Protein AF-A0A2N2HH38-F1 (afdb_monomer)

Structure (mmCIF, N/CA/C/O backbone):
data_AF-A0A2N2HH38-F1
#
_entry.id   AF-A0A2N2HH38-F1
#
loop_
_atom_site.group_PDB
_atom_site.id
_atom_site.type_symbol
_atom_site.label_atom_id
_atom_site.label_alt_id
_atom_site.label_comp_id
_atom_site.label_asym_id
_atom_site.label_entity_id
_atom_site.label_seq_id
_atom_site.pdbx_PDB_ins_code
_atom_site.Cartn_x
_atom_site.Cartn_y
_atom_site.Cartn_z
_atom_site.occupancy
_atom_site.B_iso_or_equiv
_atom_site.auth_seq_id
_atom_site.auth_comp_id
_atom_site.auth_asym_id
_atom_site.auth_atom_id
_atom_site.pdbx_PDB_model_num
ATOM 1 N N . PRO A 1 1 ? 0.436 -16.338 -15.114 1.00 76.88 1 PRO A N 1
ATOM 2 C CA . PRO A 1 1 ? 1.246 -15.130 -14.823 1.00 76.88 1 PRO A CA 1
ATOM 3 C C . PRO A 1 1 ? 2.734 -15.232 -15.210 1.00 76.88 1 PRO A C 1
ATOM 5 O O . PRO A 1 1 ? 3.308 -14.209 -15.533 1.00 76.88 1 PRO A O 1
ATOM 8 N N . THR A 1 2 ? 3.368 -16.409 -15.209 1.00 87.75 2 THR A N 1
ATOM 9 C CA . THR A 1 2 ? 4.815 -16.574 -15.497 1.00 87.75 2 THR A CA 1
ATOM 10 C C . THR A 1 2 ? 5.116 -17.074 -16.914 1.00 87.75 2 THR A C 1
ATOM 12 O O . THR A 1 2 ? 6.213 -17.539 -17.191 1.00 87.75 2 THR A O 1
ATOM 15 N N . ARG A 1 3 ? 4.132 -17.029 -17.818 1.00 93.75 3 ARG A N 1
ATOM 16 C CA . ARG A 1 3 ? 4.271 -17.538 -19.185 1.00 93.75 3 ARG A CA 1
ATOM 17 C C . ARG A 1 3 ? 5.070 -16.547 -20.036 1.00 93.75 3 ARG A C 1
ATOM 19 O O . ARG A 1 3 ? 4.488 -15.594 -20.558 1.00 93.75 3 ARG A O 1
ATOM 26 N N . VAL A 1 4 ? 6.373 -16.777 -20.161 1.00 96.06 4 VAL A N 1
ATOM 27 C CA . VAL A 1 4 ? 7.337 -15.894 -20.842 1.00 96.06 4 VAL A CA 1
ATOM 28 C C . VAL A 1 4 ? 6.932 -15.544 -22.275 1.00 96.06 4 VAL A C 1
ATOM 30 O O . VAL A 1 4 ? 6.992 -14.376 -22.660 1.00 96.06 4 VAL A O 1
ATOM 33 N N . GLU A 1 5 ? 6.348 -16.485 -23.032 1.00 97.06 5 GLU A N 1
ATOM 34 C CA . GLU A 1 5 ? 5.950 -16.229 -24.426 1.00 97.06 5 GLU A CA 1
ATOM 35 C C . GLU A 1 5 ? 4.878 -15.139 -24.536 1.00 97.06 5 GLU A C 1
ATOM 37 O O . GLU A 1 5 ? 4.783 -14.456 -25.557 1.00 97.06 5 GLU A O 1
ATOM 42 N N . THR A 1 6 ? 4.078 -14.955 -23.478 1.00 96.75 6 THR A N 1
ATOM 43 C CA . THR A 1 6 ? 3.071 -13.889 -23.422 1.00 96.75 6 THR A CA 1
ATOM 44 C C . THR A 1 6 ? 3.739 -12.522 -23.364 1.00 96.75 6 THR A C 1
ATOM 46 O O . THR A 1 6 ? 3.330 -11.618 -24.088 1.00 96.75 6 THR A O 1
ATOM 49 N N . TYR A 1 7 ? 4.792 -12.369 -22.561 1.00 97.88 7 TYR A N 1
ATOM 50 C CA . TYR A 1 7 ? 5.493 -11.095 -22.417 1.00 97.88 7 TYR A CA 1
ATOM 51 C C . TYR A 1 7 ? 6.321 -10.758 -23.657 1.00 97.88 7 TYR A C 1
ATOM 53 O O . TYR A 1 7 ? 6.234 -9.629 -24.131 1.00 97.88 7 TYR A O 1
ATOM 61 N N . HIS A 1 8 ? 6.987 -11.739 -24.274 1.00 98.25 8 HIS A N 1
ATOM 62 C CA . HIS A 1 8 ? 7.633 -11.533 -25.576 1.00 98.25 8 HIS A CA 1
ATOM 63 C C . HIS A 1 8 ? 6.626 -11.132 -26.667 1.00 98.25 8 HIS A C 1
ATOM 65 O O . HIS A 1 8 ? 6.893 -10.263 -27.498 1.00 98.25 8 HIS A O 1
ATOM 71 N N . ALA A 1 9 ? 5.439 -11.752 -26.691 1.00 97.88 9 ALA A N 1
ATOM 72 C CA . ALA A 1 9 ? 4.387 -11.380 -27.636 1.00 97.88 9 ALA A CA 1
ATOM 73 C C . ALA A 1 9 ? 3.867 -9.955 -27.388 1.00 97.88 9 ALA A C 1
ATOM 75 O O . ALA A 1 9 ? 3.686 -9.205 -28.350 1.00 97.88 9 ALA A O 1
ATOM 76 N N . LEU A 1 10 ? 3.674 -9.569 -26.121 1.00 97.56 10 LEU A N 1
ATOM 77 C CA . LEU A 1 10 ? 3.293 -8.210 -25.735 1.00 97.56 10 LEU A CA 1
ATOM 78 C C . LEU A 1 10 ? 4.364 -7.193 -26.132 1.00 97.56 10 LEU A C 1
ATOM 80 O O . LEU A 1 10 ? 4.019 -6.186 -26.745 1.00 97.56 10 LEU A O 1
ATOM 84 N N . PHE A 1 11 ? 5.643 -7.472 -25.866 1.00 97.81 11 PHE A N 1
ATOM 85 C CA . PHE A 1 11 ? 6.758 -6.626 -26.288 1.00 97.81 11 PHE A CA 1
ATOM 86 C C . PHE A 1 11 ? 6.735 -6.397 -27.804 1.00 97.81 11 PHE A C 1
ATOM 88 O O . PHE A 1 11 ? 6.612 -5.258 -28.256 1.00 97.81 11 PHE A O 1
ATOM 95 N N . ARG A 1 12 ? 6.722 -7.472 -28.608 1.00 97.88 12 ARG A N 1
ATOM 96 C CA . ARG A 1 12 ? 6.658 -7.372 -30.079 1.00 97.88 12 ARG A CA 1
ATOM 97 C C . ARG A 1 12 ? 5.441 -6.587 -30.564 1.00 97.88 12 ARG A C 1
ATOM 99 O O . ARG A 1 12 ? 5.551 -5.792 -31.499 1.00 97.88 12 ARG A O 1
ATOM 106 N N . MET A 1 13 ? 4.279 -6.818 -29.954 1.00 98.06 13 MET A N 1
ATOM 107 C CA . MET A 1 13 ? 3.050 -6.103 -30.290 1.00 98.06 13 MET A CA 1
ATOM 108 C C . MET A 1 13 ? 3.191 -4.607 -29.990 1.00 98.06 13 MET A C 1
ATOM 110 O O . MET A 1 13 ? 2.952 -3.794 -30.882 1.00 98.06 13 MET A O 1
ATOM 114 N N . TYR A 1 14 ? 3.599 -4.242 -28.772 1.00 97.31 14 TYR A N 1
ATOM 115 C CA . TYR A 1 14 ? 3.721 -2.850 -28.340 1.00 97.31 14 TYR A CA 1
ATOM 116 C C . TYR A 1 14 ? 4.796 -2.086 -29.109 1.00 97.31 14 TYR A C 1
ATOM 118 O O . TYR A 1 14 ? 4.550 -0.943 -29.494 1.00 97.31 14 TYR A O 1
ATOM 126 N N . THR A 1 15 ? 5.919 -2.723 -29.440 1.00 96.12 15 THR A N 1
ATOM 127 C CA . THR A 1 15 ? 6.946 -2.150 -30.320 1.00 96.12 15 THR A CA 1
ATOM 128 C C . THR A 1 15 ? 6.384 -1.868 -31.714 1.00 96.12 15 THR A C 1
ATOM 130 O O . THR A 1 15 ? 6.541 -0.762 -32.232 1.00 96.12 15 THR A O 1
ATOM 133 N N . ARG A 1 16 ? 5.631 -2.812 -32.305 1.00 97.31 16 ARG A N 1
ATOM 134 C CA . ARG A 1 16 ? 5.001 -2.628 -33.627 1.00 97.31 16 ARG A CA 1
ATOM 135 C C . ARG A 1 16 ? 4.005 -1.467 -33.648 1.00 97.31 16 ARG A C 1
ATOM 137 O O . ARG A 1 16 ? 3.959 -0.731 -34.630 1.00 97.31 16 ARG A O 1
ATOM 144 N N . VAL A 1 17 ? 3.219 -1.295 -32.583 1.00 97.00 17 VAL A N 1
ATOM 145 C CA . VAL A 1 17 ? 2.241 -0.197 -32.468 1.00 97.00 17 VAL A CA 1
ATOM 146 C C . VAL A 1 17 ? 2.810 1.070 -31.815 1.00 97.00 17 VAL A C 1
ATOM 148 O O . VAL A 1 17 ? 2.043 1.971 -31.477 1.00 97.00 17 VAL A O 1
ATOM 151 N N . LYS A 1 18 ? 4.139 1.156 -31.640 1.00 95.75 18 LYS A N 1
ATOM 152 C CA . LYS A 1 18 ? 4.854 2.312 -31.066 1.00 95.75 18 LYS A CA 1
ATOM 153 C C . LYS A 1 18 ? 4.341 2.737 -29.682 1.00 95.75 18 LYS A C 1
ATOM 155 O O . LYS A 1 18 ? 4.224 3.919 -29.370 1.00 95.75 18 LYS A O 1
ATOM 160 N N . LYS A 1 19 ? 4.000 1.763 -28.837 1.00 96.56 19 LYS A N 1
ATOM 161 C CA . LYS A 1 19 ? 3.644 1.969 -27.426 1.00 96.56 19 LYS A CA 1
ATOM 162 C C . LYS A 1 19 ? 4.879 1.729 -26.553 1.00 96.56 19 LYS A C 1
ATOM 164 O O . LYS A 1 19 ? 4.976 0.690 -25.906 1.00 96.56 19 LYS A O 1
ATOM 169 N N . HIS A 1 20 ? 5.811 2.685 -26.564 1.00 95.88 20 HIS A N 1
ATOM 170 C CA . HIS A 1 20 ? 7.139 2.576 -25.942 1.00 95.88 20 HIS A CA 1
ATOM 171 C C . HIS A 1 20 ? 7.089 2.226 -24.446 1.00 95.88 20 HIS A C 1
ATOM 173 O O . HIS A 1 20 ? 7.695 1.233 -24.049 1.00 95.88 20 HIS A O 1
ATOM 179 N N . ASP A 1 21 ? 6.280 2.927 -23.640 1.00 97.25 21 ASP A N 1
ATOM 180 C CA . ASP A 1 21 ? 6.145 2.618 -22.205 1.00 97.25 21 ASP A CA 1
ATOM 181 C C . ASP A 1 21 ? 5.661 1.188 -21.943 1.00 97.25 21 ASP A C 1
ATOM 183 O O . ASP A 1 21 ? 6.191 0.486 -21.086 1.00 97.25 21 ASP A O 1
ATOM 187 N N . ARG A 1 22 ? 4.694 0.703 -22.727 1.00 97.81 22 ARG A N 1
ATOM 188 C CA . ARG A 1 22 ? 4.180 -0.665 -22.573 1.00 97.81 22 ARG A CA 1
ATOM 189 C C . ARG A 1 22 ? 5.165 -1.726 -23.064 1.00 97.81 22 ARG A C 1
ATOM 191 O O . ARG A 1 22 ? 5.200 -2.824 -22.514 1.00 97.81 22 ARG A O 1
ATOM 198 N N . ALA A 1 23 ? 5.967 -1.411 -24.081 1.00 97.56 23 ALA A N 1
ATOM 199 C CA . ALA A 1 23 ? 7.071 -2.268 -24.502 1.00 97.56 23 ALA A CA 1
ATOM 200 C C . ALA A 1 23 ? 8.121 -2.377 -23.382 1.00 97.56 23 ALA A C 1
ATOM 202 O O . ALA A 1 23 ? 8.497 -3.487 -23.016 1.00 97.56 23 ALA A O 1
ATOM 203 N N . PHE A 1 24 ? 8.493 -1.251 -22.761 1.00 97.75 24 PHE A N 1
ATOM 204 C CA . PHE A 1 24 ? 9.368 -1.221 -21.587 1.00 97.75 24 PHE A CA 1
ATOM 205 C C . PHE A 1 24 ? 8.816 -2.060 -20.424 1.00 97.75 24 PHE A C 1
ATOM 207 O O . PHE A 1 24 ? 9.545 -2.872 -19.857 1.00 97.75 24 PHE A O 1
ATOM 214 N N . GLN A 1 25 ? 7.526 -1.931 -20.103 1.00 97.94 25 GLN A N 1
ATOM 215 C CA . GLN A 1 25 ? 6.872 -2.738 -19.065 1.00 97.94 25 GLN A CA 1
ATOM 216 C C . GLN A 1 25 ? 6.965 -4.247 -19.342 1.00 97.94 25 GLN A C 1
ATOM 218 O O . GLN A 1 25 ? 7.234 -5.031 -18.430 1.00 97.94 25 GLN A O 1
ATOM 223 N N . ALA A 1 26 ? 6.768 -4.663 -20.598 1.00 98.00 26 ALA A N 1
ATOM 224 C CA . ALA A 1 26 ? 6.916 -6.060 -20.998 1.00 98.00 26 ALA A CA 1
ATOM 225 C C . ALA A 1 26 ? 8.371 -6.544 -20.849 1.00 98.00 26 ALA A C 1
ATOM 227 O O . ALA A 1 26 ? 8.590 -7.625 -20.302 1.00 98.00 26 ALA A O 1
ATOM 228 N N . CYS A 1 27 ? 9.358 -5.727 -21.235 1.00 98.06 27 CYS A N 1
ATOM 229 C CA . CYS A 1 27 ? 10.774 -6.031 -21.005 1.00 98.06 27 CYS A CA 1
ATOM 230 C C . CYS A 1 27 ? 11.106 -6.139 -19.515 1.00 98.06 27 CYS A C 1
ATOM 232 O O . CYS A 1 27 ? 11.791 -7.072 -19.110 1.00 98.06 27 CYS A O 1
ATOM 234 N N . ALA A 1 28 ? 10.583 -5.244 -18.672 1.00 98.06 28 ALA A N 1
ATOM 235 C CA . ALA A 1 28 ? 10.790 -5.308 -17.226 1.00 98.06 28 ALA A CA 1
ATOM 236 C C . ALA A 1 28 ? 10.266 -6.632 -16.633 1.00 98.06 28 ALA A C 1
ATOM 238 O O . ALA A 1 28 ? 10.900 -7.212 -15.749 1.00 98.06 28 ALA A O 1
ATOM 239 N N . ALA A 1 29 ? 9.142 -7.147 -17.147 1.00 98.12 29 ALA A N 1
ATOM 240 C CA . ALA A 1 29 ? 8.618 -8.460 -16.771 1.00 98.12 29 ALA A CA 1
ATOM 241 C C . ALA A 1 29 ? 9.533 -9.610 -17.219 1.00 98.12 29 ALA A C 1
ATOM 243 O O . ALA A 1 29 ? 9.800 -10.510 -16.425 1.00 98.12 29 ALA A O 1
ATOM 244 N N . LEU A 1 30 ? 10.056 -9.567 -18.447 1.00 98.44 30 LEU A N 1
ATOM 245 C CA . LEU A 1 30 ? 10.994 -10.571 -18.967 1.00 98.44 30 LEU A CA 1
ATOM 246 C C . LEU A 1 30 ? 12.329 -10.566 -18.212 1.00 98.44 30 LEU A C 1
ATOM 248 O O . LEU A 1 30 ? 12.836 -11.626 -17.853 1.00 98.44 30 LEU A O 1
ATOM 252 N N . VAL A 1 31 ? 12.854 -9.383 -17.880 1.00 98.31 31 VAL A N 1
ATOM 253 C CA . VAL A 1 31 ? 14.060 -9.225 -17.053 1.00 98.31 31 VAL A CA 1
ATOM 254 C C . VAL A 1 31 ? 13.831 -9.794 -15.658 1.00 98.31 31 VAL A C 1
ATOM 256 O O . VAL A 1 31 ? 14.682 -10.518 -15.147 1.00 98.31 31 VAL A O 1
ATOM 259 N N . HIS A 1 32 ? 12.676 -9.519 -15.045 1.00 97.62 32 HIS A N 1
ATOM 260 C CA . HIS A 1 32 ? 12.334 -10.097 -13.746 1.00 97.62 32 HIS A CA 1
ATOM 261 C C . HIS A 1 32 ? 12.255 -11.633 -13.792 1.00 97.62 32 HIS A C 1
ATOM 263 O O . HIS A 1 32 ? 12.688 -12.293 -12.850 1.00 97.62 32 HIS A O 1
ATOM 269 N N . LEU A 1 33 ? 11.723 -12.200 -14.880 1.00 97.19 33 LEU A N 1
ATOM 270 C CA . LEU A 1 33 ? 11.640 -13.649 -15.088 1.00 97.19 33 LEU A CA 1
ATOM 271 C C . LEU A 1 33 ? 12.984 -14.290 -15.478 1.00 97.19 33 LEU A C 1
ATOM 273 O O . LEU A 1 33 ? 13.084 -15.513 -15.451 1.00 97.19 33 LEU A O 1
ATOM 277 N N . GLY A 1 34 ? 14.003 -13.488 -15.804 1.00 97.56 34 GLY A N 1
ATOM 278 C CA . GLY A 1 34 ? 15.311 -13.969 -16.251 1.00 97.56 34 GLY A CA 1
ATOM 279 C C . GLY A 1 34 ? 15.333 -14.490 -17.691 1.00 97.56 34 GLY A C 1
ATOM 280 O O . GLY A 1 34 ? 16.242 -15.239 -18.029 1.00 97.56 34 GLY A O 1
ATOM 281 N N . ASP A 1 35 ? 14.354 -14.104 -18.516 1.00 98.19 35 ASP A N 1
ATOM 282 C CA . ASP A 1 35 ? 14.140 -14.642 -19.874 1.00 98.19 35 ASP A CA 1
ATOM 283 C C . ASP A 1 35 ? 14.243 -13.568 -20.976 1.00 98.19 35 ASP A C 1
ATOM 285 O O . ASP A 1 35 ? 13.979 -13.835 -22.141 1.00 98.19 35 ASP A O 1
ATOM 289 N N . ALA A 1 36 ? 14.618 -12.334 -20.621 1.00 97.94 36 ALA A N 1
ATOM 290 C CA . ALA A 1 36 ? 14.802 -11.257 -21.595 1.00 97.94 36 ALA A CA 1
ATOM 291 C C . ALA A 1 36 ? 15.997 -11.526 -22.522 1.00 97.94 36 ALA A C 1
ATOM 293 O O . ALA A 1 36 ? 17.097 -11.828 -22.042 1.00 97.94 36 ALA A O 1
ATOM 294 N N . ASP A 1 37 ? 15.805 -11.335 -23.828 1.00 97.38 37 ASP A N 1
ATOM 295 C CA . ASP A 1 37 ? 16.893 -11.366 -24.810 1.00 97.38 37 ASP A CA 1
ATOM 296 C C . ASP A 1 37 ? 17.771 -10.097 -24.756 1.00 97.38 37 ASP A C 1
ATOM 298 O O . ASP A 1 37 ? 17.581 -9.215 -23.916 1.00 97.38 37 ASP A O 1
ATOM 302 N N . LEU A 1 38 ? 18.781 -10.008 -25.629 1.00 97.44 38 LEU A N 1
ATOM 303 C CA . LEU A 1 38 ? 19.713 -8.878 -25.628 1.00 97.44 38 LEU A CA 1
ATOM 304 C C . LEU A 1 38 ? 19.016 -7.537 -25.916 1.00 97.44 38 LEU A C 1
ATOM 306 O O . LEU A 1 38 ? 19.296 -6.553 -25.230 1.00 97.44 38 LEU A O 1
ATOM 310 N N . ASP A 1 39 ? 18.105 -7.496 -26.889 1.00 95.44 39 ASP A N 1
ATOM 311 C CA . ASP A 1 39 ? 17.412 -6.267 -27.288 1.00 95.44 39 ASP A CA 1
ATOM 312 C C . ASP A 1 39 ? 16.450 -5.813 -26.181 1.00 95.44 39 ASP A C 1
ATOM 314 O O . ASP A 1 39 ? 16.389 -4.632 -25.825 1.00 95.44 39 ASP A O 1
ATOM 318 N N . GLU A 1 40 ? 15.734 -6.761 -25.577 1.00 97.69 40 GLU A N 1
ATOM 319 C CA . GLU A 1 40 ? 14.817 -6.533 -24.463 1.00 97.69 40 GLU A CA 1
ATOM 320 C C . GLU A 1 40 ? 15.557 -6.064 -23.204 1.00 97.69 40 GLU A C 1
ATOM 322 O O . GLU A 1 40 ? 15.107 -5.129 -22.531 1.00 97.69 40 GLU A O 1
ATOM 327 N N . GLN A 1 41 ? 16.720 -6.658 -22.906 1.00 98.00 41 GLN A N 1
ATOM 328 C CA . GLN A 1 41 ? 17.599 -6.210 -21.825 1.00 98.00 41 GLN A CA 1
ATOM 329 C C . GLN A 1 41 ? 18.109 -4.792 -22.075 1.00 98.00 41 GLN A C 1
ATOM 331 O O . GLN A 1 41 ? 18.043 -3.961 -21.170 1.00 98.00 41 GLN A O 1
ATOM 336 N N . MET A 1 42 ? 18.592 -4.489 -23.283 1.00 96.75 42 MET A N 1
ATOM 337 C CA . MET A 1 42 ? 19.084 -3.152 -23.627 1.00 96.75 42 MET A CA 1
ATOM 338 C C . MET A 1 42 ? 17.987 -2.094 -23.491 1.00 96.75 42 MET A C 1
ATOM 340 O O . MET A 1 42 ? 18.216 -1.060 -22.860 1.00 96.75 42 MET A O 1
ATOM 344 N N . LEU A 1 43 ? 16.781 -2.375 -23.996 1.00 96.38 43 LEU A N 1
ATOM 345 C CA . LEU A 1 43 ? 15.631 -1.481 -23.855 1.00 96.38 43 LEU A CA 1
ATOM 346 C C . LEU A 1 43 ? 15.275 -1.251 -22.378 1.00 96.38 43 LEU A C 1
ATOM 348 O O . LEU A 1 43 ? 15.025 -0.120 -21.962 1.00 96.38 43 LEU A O 1
ATOM 352 N N . TYR A 1 44 ? 15.275 -2.308 -21.564 1.00 97.81 44 TYR A N 1
ATOM 353 C CA . TYR A 1 44 ? 15.045 -2.177 -20.128 1.00 97.81 44 TYR A CA 1
ATOM 354 C C . TYR A 1 44 ? 16.107 -1.290 -19.459 1.00 97.81 44 TYR A C 1
ATOM 356 O O . TYR A 1 44 ? 15.754 -0.373 -18.719 1.00 97.81 44 TYR A O 1
ATOM 364 N N . GLN A 1 45 ? 17.395 -1.519 -19.738 1.00 96.38 45 GLN A N 1
ATOM 365 C CA . GLN A 1 45 ? 18.485 -0.723 -19.160 1.00 96.38 45 GLN A CA 1
ATOM 366 C C . GLN A 1 45 ? 18.408 0.751 -19.567 1.00 96.38 45 GLN A C 1
ATOM 368 O O . GLN A 1 45 ? 18.711 1.619 -18.754 1.00 96.38 45 GLN A O 1
ATOM 373 N N . GLN A 1 46 ? 17.968 1.039 -20.793 1.00 95.19 46 GLN A N 1
ATOM 374 C CA . GLN A 1 46 ? 17.810 2.406 -21.286 1.00 95.19 46 GLN A CA 1
ATOM 375 C C . GLN A 1 46 ? 16.747 3.197 -20.508 1.00 95.19 46 GLN A C 1
ATOM 377 O O . GLN A 1 46 ? 16.918 4.396 -20.292 1.00 95.19 46 GLN A O 1
ATOM 382 N N . TYR A 1 47 ? 15.655 2.545 -20.099 1.00 95.19 47 TYR A N 1
ATOM 383 C CA . TYR A 1 47 ? 14.474 3.226 -19.558 1.00 95.19 47 TYR A CA 1
ATOM 384 C C . TYR A 1 47 ? 14.218 3.009 -18.070 1.00 95.19 47 TYR A C 1
ATOM 386 O O . TYR A 1 47 ? 13.352 3.678 -17.498 1.00 95.19 47 TYR A O 1
ATOM 394 N N . ARG A 1 48 ? 14.949 2.099 -17.417 1.00 95.06 48 ARG A N 1
ATOM 395 C CA . ARG A 1 48 ? 14.780 1.862 -15.981 1.00 95.06 48 ARG A CA 1
ATOM 396 C C . ARG A 1 48 ? 15.016 3.161 -15.182 1.00 95.06 48 ARG A C 1
ATOM 398 O O . ARG A 1 48 ? 15.983 3.882 -15.437 1.00 95.06 48 ARG A O 1
ATOM 405 N N . PRO A 1 49 ? 14.178 3.474 -14.179 1.00 92.06 49 PRO A N 1
ATOM 406 C CA . PRO A 1 49 ? 14.240 4.751 -13.471 1.00 92.06 49 PRO A CA 1
ATOM 407 C C . PRO A 1 49 ? 15.326 4.776 -12.379 1.00 92.06 49 PRO A C 1
ATOM 409 O O . PRO A 1 49 ? 15.023 4.816 -11.186 1.00 92.06 49 PRO A O 1
ATOM 412 N N . GLU A 1 50 ? 16.609 4.784 -12.761 1.00 86.62 50 GLU A N 1
ATOM 413 C CA . GLU A 1 50 ? 17.736 4.757 -11.806 1.00 86.62 50 GLU A CA 1
ATOM 414 C C . GLU A 1 50 ? 17.719 5.929 -10.814 1.00 86.62 50 GLU A C 1
ATOM 416 O O . GLU A 1 50 ? 17.932 5.748 -9.614 1.00 86.62 50 GLU A O 1
ATOM 421 N N . ALA A 1 51 ? 17.416 7.133 -11.308 1.00 89.06 51 ALA A N 1
ATOM 422 C CA . ALA A 1 51 ? 17.328 8.352 -10.504 1.00 89.06 51 ALA A CA 1
ATOM 423 C C . ALA A 1 51 ? 15.961 8.536 -9.810 1.00 89.06 51 ALA A C 1
ATOM 425 O O . ALA A 1 51 ? 15.723 9.574 -9.190 1.00 89.06 51 ALA A O 1
ATOM 426 N N . GLY A 1 52 ? 15.068 7.545 -9.914 1.00 91.88 52 GLY A N 1
ATOM 427 C CA . GLY A 1 52 ? 13.673 7.640 -9.496 1.00 91.88 52 GLY A CA 1
ATOM 428 C C . GLY A 1 52 ? 12.779 8.351 -10.512 1.00 91.88 52 GLY A C 1
ATOM 429 O O . GLY A 1 52 ? 13.239 9.061 -11.410 1.00 91.88 52 GLY A O 1
ATOM 430 N N . LEU A 1 53 ? 11.471 8.149 -10.363 1.00 96.19 53 LEU A N 1
ATOM 431 C CA . LEU A 1 53 ? 10.466 8.795 -11.200 1.00 96.19 53 LEU A CA 1
ATOM 432 C C . LEU A 1 53 ? 10.304 10.276 -10.847 1.00 96.19 53 LEU A C 1
ATOM 434 O O . LEU A 1 53 ? 10.477 10.688 -9.699 1.00 96.19 53 LEU A O 1
ATOM 438 N N . ARG A 1 54 ? 9.883 11.070 -11.836 1.00 95.75 54 ARG A N 1
ATOM 439 C CA . ARG A 1 54 ? 9.524 12.485 -11.663 1.00 95.75 54 ARG A CA 1
ATOM 440 C C . ARG A 1 54 ? 8.075 12.722 -12.096 1.00 95.75 54 ARG A C 1
ATOM 442 O O . ARG A 1 54 ? 7.859 13.222 -13.197 1.00 95.75 54 ARG A O 1
ATOM 449 N N . PRO A 1 55 ? 7.086 12.341 -11.266 1.00 96.81 55 PRO A N 1
ATOM 450 C CA . PRO A 1 55 ? 5.689 12.600 -11.573 1.00 96.81 55 PRO A CA 1
ATOM 451 C C . PRO A 1 55 ? 5.438 14.094 -11.774 1.00 96.81 55 PRO A C 1
ATOM 453 O O . PRO A 1 55 ? 5.923 14.925 -11.006 1.00 96.81 55 PRO A O 1
ATOM 456 N N . THR A 1 56 ? 4.665 14.424 -12.801 1.00 96.69 56 THR A N 1
ATOM 457 C CA . THR A 1 56 ? 4.232 15.799 -13.106 1.00 96.69 56 THR A CA 1
ATOM 458 C C . THR A 1 56 ? 2.822 16.088 -12.592 1.00 96.69 56 THR A C 1
ATOM 460 O O . THR A 1 56 ? 2.368 17.231 -12.607 1.00 96.69 56 THR A O 1
ATOM 463 N N . SER A 1 57 ? 2.132 15.056 -12.107 1.00 96.69 57 SER A N 1
ATOM 464 C CA . SER A 1 57 ? 0.807 15.137 -11.509 1.00 96.69 57 SER A CA 1
ATOM 465 C C . SER A 1 57 ? 0.710 14.223 -10.280 1.00 96.69 57 SER A C 1
ATOM 467 O O . SER A 1 57 ? 1.672 13.549 -9.906 1.00 96.69 57 SER A O 1
ATOM 469 N N . ALA A 1 58 ? -0.455 14.228 -9.636 1.00 96.75 58 ALA A N 1
ATOM 470 C CA . ALA A 1 58 ? -0.775 13.382 -8.495 1.00 96.75 58 ALA A CA 1
ATOM 471 C C . ALA A 1 58 ? -2.086 12.630 -8.751 1.00 96.75 58 ALA A C 1
ATOM 473 O O . ALA A 1 58 ? -2.922 13.092 -9.538 1.00 96.75 58 ALA A O 1
ATOM 474 N N . LEU A 1 59 ? -2.269 11.508 -8.056 1.00 96.38 59 LEU A N 1
ATOM 475 C CA . LEU A 1 59 ? -3.487 10.707 -8.128 1.00 96.38 59 LEU A CA 1
ATOM 476 C C . LEU A 1 59 ? -4.687 11.473 -7.564 1.00 96.38 59 LEU A C 1
ATOM 478 O O . LEU A 1 59 ? -4.576 12.256 -6.618 1.00 96.38 59 LEU A O 1
ATOM 482 N N . ASP A 1 60 ? -5.856 11.236 -8.135 1.00 93.50 60 ASP A N 1
ATOM 483 C CA . ASP A 1 60 ? -7.143 11.618 -7.570 1.00 93.50 60 ASP A CA 1
ATOM 484 C C . ASP A 1 60 ? -7.943 10.377 -7.132 1.00 93.50 60 ASP A C 1
ATOM 486 O O . ASP A 1 60 ? -7.477 9.245 -7.233 1.00 93.50 60 ASP A O 1
ATOM 490 N N . GLU A 1 61 ? -9.140 10.584 -6.581 1.00 88.75 61 GLU A N 1
ATOM 491 C CA . GLU A 1 61 ? -9.928 9.496 -5.989 1.00 88.75 61 GLU A CA 1
ATOM 492 C C . GLU A 1 61 ? -10.360 8.428 -7.006 1.00 88.75 61 GLU A C 1
ATOM 494 O O . GLU A 1 61 ? -10.432 7.250 -6.667 1.00 88.75 61 GLU A O 1
ATOM 499 N N . LYS A 1 62 ? -10.610 8.808 -8.266 1.00 91.69 62 LYS A N 1
ATOM 500 C CA . LYS A 1 62 ? -10.982 7.838 -9.310 1.00 91.69 62 LYS A CA 1
ATOM 501 C C . LYS A 1 62 ? -9.776 7.018 -9.765 1.00 91.69 62 LYS A C 1
ATOM 503 O O . LYS A 1 62 ? -9.952 5.854 -10.104 1.00 91.69 62 LYS A O 1
ATOM 508 N N . ASP A 1 63 ? -8.568 7.583 -9.727 1.00 95.00 63 ASP A N 1
ATOM 509 C CA . ASP A 1 63 ? -7.348 6.863 -10.101 1.00 95.00 63 ASP A CA 1
ATOM 510 C C . ASP A 1 63 ? -7.080 5.689 -9.137 1.00 95.00 63 ASP A C 1
ATOM 512 O O . ASP A 1 63 ? -6.558 4.650 -9.540 1.00 95.00 63 ASP A O 1
ATOM 516 N N . TRP A 1 64 ? -7.499 5.807 -7.871 1.00 93.56 64 TRP A N 1
ATOM 517 C CA . TRP A 1 64 ? -7.400 4.718 -6.896 1.00 93.56 64 TRP A CA 1
ATOM 518 C C . TRP A 1 64 ? -8.238 3.491 -7.261 1.00 93.56 64 TRP A C 1
ATOM 520 O O . TRP A 1 64 ? -7.847 2.378 -6.915 1.00 93.56 64 TRP A O 1
ATOM 530 N N . ALA A 1 65 ? -9.330 3.654 -8.013 1.00 91.81 65 ALA A N 1
ATOM 531 C CA . ALA A 1 65 ? -10.142 2.529 -8.473 1.00 91.81 65 ALA A CA 1
ATOM 532 C C . ALA A 1 65 ? -9.344 1.546 -9.352 1.00 91.81 65 ALA A C 1
ATOM 534 O O . ALA A 1 65 ? -9.565 0.342 -9.270 1.00 91.81 65 ALA A O 1
ATOM 535 N N . GLU A 1 66 ? -8.376 2.043 -10.129 1.00 93.88 66 GLU A N 1
ATOM 536 C CA . GLU A 1 66 ? -7.510 1.242 -11.012 1.00 93.88 66 GLU A CA 1
ATOM 537 C C . GLU A 1 66 ? -6.429 0.458 -10.241 1.00 93.88 66 GLU A C 1
ATOM 539 O O . GLU A 1 66 ? -5.829 -0.484 -10.764 1.00 93.88 66 GLU A O 1
ATOM 544 N N . LEU A 1 67 ? -6.164 0.840 -8.985 1.00 96.06 67 LEU A N 1
ATOM 545 C CA . LEU A 1 67 ? -5.195 0.169 -8.117 1.00 96.06 67 LEU A CA 1
ATOM 546 C C . LEU A 1 67 ? -5.798 -1.050 -7.417 1.00 96.06 67 LEU A C 1
ATOM 548 O O . LEU A 1 67 ? -5.069 -1.996 -7.117 1.00 96.06 67 LEU A O 1
ATOM 552 N N . TYR A 1 68 ? -7.108 -1.070 -7.184 1.00 95.25 68 TYR A N 1
ATOM 553 C CA . TYR A 1 68 ? -7.766 -2.209 -6.555 1.00 95.25 68 TYR A CA 1
ATOM 554 C C . TYR A 1 68 ? -7.949 -3.378 -7.538 1.00 95.25 68 TYR A C 1
ATOM 556 O O . TYR A 1 68 ? -8.115 -3.178 -8.744 1.00 95.25 68 TYR A O 1
ATOM 564 N N . PRO A 1 69 ? -7.892 -4.635 -7.063 1.00 94.06 69 PRO A N 1
ATOM 565 C CA . PRO A 1 69 ? -8.343 -5.768 -7.861 1.00 94.06 69 PRO A CA 1
ATOM 566 C C . PRO A 1 69 ? -9.875 -5.739 -8.006 1.00 94.06 69 PRO A C 1
ATOM 568 O O . PRO A 1 69 ? -10.570 -5.071 -7.238 1.00 94.06 69 PRO A O 1
ATOM 571 N N . LEU A 1 70 ? -10.404 -6.474 -8.986 1.00 87.56 70 LEU A N 1
ATOM 572 C CA . LEU A 1 70 ? -11.835 -6.479 -9.316 1.00 87.56 70 LEU A CA 1
ATOM 573 C C . LEU A 1 70 ? -12.708 -6.925 -8.130 1.00 87.56 70 LEU A C 1
ATOM 575 O O . LEU A 1 70 ? -13.842 -6.484 -7.984 1.00 87.56 70 LEU A O 1
ATOM 579 N N . GLU A 1 71 ? -12.158 -7.776 -7.269 1.00 85.38 71 GLU A N 1
ATOM 580 C CA . GLU A 1 71 ? -12.802 -8.358 -6.094 1.00 85.38 71 GLU A CA 1
ATOM 581 C C . GLU A 1 71 ? -12.848 -7.406 -4.881 1.00 85.38 71 GLU A C 1
ATOM 583 O O . GLU A 1 71 ? -13.186 -7.829 -3.775 1.00 85.38 71 GLU A O 1
ATOM 588 N N . HIS A 1 72 ? -12.486 -6.130 -5.042 1.00 89.19 72 HIS A N 1
ATOM 589 C CA . HIS A 1 72 ? -12.532 -5.156 -3.954 1.00 89.19 72 HIS A CA 1
ATOM 590 C C . HIS A 1 72 ? -13.976 -4.838 -3.530 1.00 89.19 72 HIS A C 1
ATOM 592 O O . HIS A 1 72 ? -14.744 -4.203 -4.255 1.00 89.19 72 HIS A O 1
ATOM 598 N N . ASP A 1 73 ? -14.343 -5.270 -2.322 1.00 89.94 73 ASP A N 1
ATOM 599 C CA . ASP A 1 73 ? -15.708 -5.159 -1.804 1.00 89.94 73 ASP A CA 1
ATOM 600 C C . ASP A 1 73 ? -16.039 -3.731 -1.328 1.00 89.94 73 ASP A C 1
ATOM 602 O O . ASP A 1 73 ? -15.641 -3.279 -0.247 1.00 89.94 73 ASP A O 1
ATOM 606 N N . ALA A 1 74 ? -16.835 -3.025 -2.135 1.00 88.56 74 ALA A N 1
ATOM 607 C CA . ALA A 1 74 ? -17.293 -1.672 -1.839 1.00 88.56 74 ALA A CA 1
ATOM 608 C C . ALA A 1 74 ? -18.240 -1.583 -0.625 1.00 88.56 74 ALA A C 1
ATOM 610 O O . ALA A 1 74 ? -18.312 -0.523 0.001 1.00 88.56 74 ALA A O 1
ATOM 611 N N . ASN A 1 75 ? -18.958 -2.656 -0.274 1.00 88.44 75 ASN A N 1
ATOM 612 C CA . ASN A 1 75 ? -19.844 -2.670 0.891 1.00 88.44 75 ASN A CA 1
ATOM 613 C C . ASN A 1 75 ? -19.037 -2.819 2.183 1.00 88.44 75 ASN A C 1
ATOM 615 O O . ASN A 1 75 ? -19.290 -2.086 3.141 1.00 88.44 75 ASN A O 1
ATOM 619 N N . VAL A 1 76 ? -18.022 -3.694 2.196 1.00 90.75 76 VAL A N 1
ATOM 620 C CA . VAL A 1 76 ? -17.067 -3.783 3.318 1.00 90.75 76 VAL A CA 1
ATOM 621 C C . VAL A 1 76 ? -16.374 -2.438 3.521 1.00 90.75 76 VAL A C 1
ATOM 623 O O . VAL A 1 76 ? -16.334 -1.939 4.648 1.00 90.75 76 VAL A O 1
ATOM 626 N N . ARG A 1 77 ? -15.900 -1.814 2.432 1.00 91.12 77 ARG A N 1
ATOM 627 C CA . ARG A 1 77 ? -15.308 -0.469 2.468 1.00 91.12 77 ARG A CA 1
ATOM 628 C C . ARG A 1 77 ? -16.244 0.539 3.131 1.00 91.12 77 ARG A C 1
ATOM 630 O O . ARG A 1 77 ? -15.828 1.237 4.049 1.00 91.12 77 ARG A O 1
ATOM 637 N N . ALA A 1 78 ? -17.507 0.580 2.705 1.00 89.88 78 ALA A N 1
ATOM 638 C CA . ALA A 1 78 ? -18.496 1.520 3.228 1.00 89.88 78 ALA A CA 1
ATOM 639 C C . ALA A 1 78 ? -18.761 1.330 4.731 1.00 89.88 78 ALA A C 1
ATOM 641 O O . ALA A 1 78 ? -18.858 2.317 5.459 1.00 89.88 78 ALA A O 1
ATOM 642 N N . VAL A 1 79 ? -18.841 0.085 5.216 1.00 91.31 79 VAL A N 1
ATOM 643 C CA . VAL A 1 79 ? -18.984 -0.194 6.656 1.00 91.31 79 VAL A CA 1
ATOM 644 C C . VAL A 1 79 ? -17.760 0.305 7.424 1.00 91.31 79 VAL A C 1
ATOM 646 O O . VAL A 1 79 ? -17.911 1.021 8.414 1.00 91.31 79 VAL A O 1
ATOM 649 N N . LEU A 1 80 ? -16.553 -0.043 6.963 1.00 92.75 80 LEU A N 1
ATOM 650 C CA . LEU A 1 80 ? -15.300 0.327 7.627 1.00 92.75 80 LEU A CA 1
ATOM 651 C C . LEU A 1 80 ? -15.048 1.836 7.631 1.00 92.75 80 LEU A C 1
ATOM 653 O O . LEU A 1 80 ? -14.537 2.354 8.619 1.00 92.75 80 LEU A O 1
ATOM 657 N N . GLU A 1 81 ? -15.430 2.540 6.567 1.00 91.69 81 GLU A N 1
ATOM 658 C CA . GLU A 1 81 ? -15.337 4.000 6.480 1.00 91.69 81 GLU A CA 1
ATOM 659 C C . GLU A 1 81 ? -16.191 4.678 7.561 1.00 91.69 81 GLU A C 1
ATOM 661 O O . GLU A 1 81 ? -15.742 5.625 8.205 1.00 91.69 81 GLU A O 1
ATOM 666 N N . VAL A 1 82 ? -17.402 4.165 7.804 1.00 93.62 82 VAL A N 1
ATOM 667 C CA . VAL A 1 82 ? -18.334 4.741 8.782 1.00 93.62 82 VAL A CA 1
ATOM 668 C C . VAL A 1 82 ? -17.901 4.454 10.217 1.00 93.62 82 VAL A C 1
ATOM 670 O O . VAL A 1 82 ? -17.843 5.369 11.034 1.00 93.62 82 VAL A O 1
ATOM 673 N N . ILE A 1 83 ? -17.576 3.199 10.542 1.00 94.31 83 ILE A N 1
ATOM 674 C CA . ILE A 1 83 ? -17.177 2.831 11.914 1.00 94.31 83 ILE A CA 1
ATOM 675 C C . ILE A 1 83 ? -15.728 3.227 12.230 1.00 94.31 83 ILE A C 1
ATOM 677 O O . ILE A 1 83 ? -15.311 3.204 13.390 1.00 94.31 83 ILE A O 1
ATOM 681 N N . GLY A 1 84 ? -14.961 3.567 11.194 1.00 94.06 84 GLY A N 1
ATOM 682 C CA . GLY A 1 84 ? -13.521 3.756 11.216 1.00 94.06 84 GLY A CA 1
ATOM 683 C C . GLY A 1 84 ? -13.011 4.699 12.294 1.00 94.06 84 GLY A C 1
ATOM 684 O O . GLY A 1 84 ? -12.267 4.261 13.176 1.00 94.06 84 GLY A O 1
ATOM 685 N N . PRO A 1 85 ? -13.417 5.978 12.256 1.00 93.81 85 PRO A N 1
ATOM 686 C CA . PRO A 1 85 ? -12.960 6.983 13.211 1.00 93.81 85 PRO A CA 1
ATOM 687 C C . PRO A 1 85 ? -13.203 6.574 14.670 1.00 93.81 85 PRO A C 1
ATOM 689 O O . PRO A 1 85 ? -12.287 6.628 15.492 1.00 93.81 85 PRO A O 1
ATOM 692 N N . THR A 1 86 ? -14.408 6.087 14.977 1.00 95.38 86 THR A N 1
ATOM 693 C CA . THR A 1 86 ? -14.813 5.686 16.331 1.00 95.38 86 THR A CA 1
ATOM 694 C C . THR A 1 86 ? -14.047 4.462 16.825 1.00 95.38 86 THR A C 1
ATOM 696 O O . THR A 1 86 ? -13.548 4.450 17.950 1.00 95.38 86 THR A O 1
ATOM 699 N N . ALA A 1 87 ? -13.898 3.438 15.983 1.00 95.31 87 ALA A N 1
ATOM 700 C CA . ALA A 1 87 ? -13.163 2.227 16.336 1.00 95.31 87 ALA A CA 1
ATOM 701 C C . ALA A 1 87 ? -11.665 2.496 16.559 1.00 95.31 87 ALA A C 1
ATOM 703 O O . ALA A 1 87 ? -11.063 1.923 17.471 1.00 95.31 87 ALA A O 1
ATOM 704 N N . ILE A 1 88 ? -11.064 3.383 15.759 1.00 95.50 88 ILE A N 1
ATOM 705 C CA . ILE A 1 88 ? -9.672 3.815 15.932 1.00 95.50 88 ILE A CA 1
ATOM 706 C C . ILE A 1 88 ? -9.517 4.562 17.260 1.00 95.50 88 ILE A C 1
ATOM 708 O O . ILE A 1 88 ? -8.642 4.203 18.046 1.00 95.50 88 ILE A O 1
ATOM 712 N N . ALA A 1 89 ? -10.386 5.535 17.550 1.00 95.31 89 ALA A N 1
ATOM 713 C CA . ALA A 1 89 ? -10.355 6.273 18.815 1.00 95.31 89 ALA A CA 1
ATOM 714 C C . ALA A 1 89 ? -10.479 5.334 20.029 1.00 95.31 89 ALA A C 1
ATOM 716 O O . ALA A 1 89 ? -9.699 5.433 20.977 1.00 95.31 89 ALA A O 1
ATOM 717 N N . TYR A 1 90 ? -11.393 4.359 19.962 1.00 95.19 90 TYR A N 1
ATOM 718 C CA . TYR A 1 90 ? -11.530 3.313 20.976 1.00 95.19 90 TYR A CA 1
ATOM 719 C C . TYR A 1 90 ? -10.237 2.507 21.159 1.00 95.19 90 TYR A C 1
ATOM 721 O O . TYR A 1 90 ? -9.769 2.328 22.286 1.00 95.19 90 TYR A O 1
ATOM 729 N N . ARG A 1 91 ? -9.631 2.033 20.060 1.00 95.38 91 ARG A N 1
ATOM 730 C CA . ARG A 1 91 ? -8.395 1.241 20.117 1.00 95.38 91 ARG A CA 1
ATOM 731 C C . ARG A 1 91 ? -7.248 2.036 20.730 1.00 95.38 91 ARG A C 1
ATOM 733 O O . ARG A 1 91 ? -6.487 1.49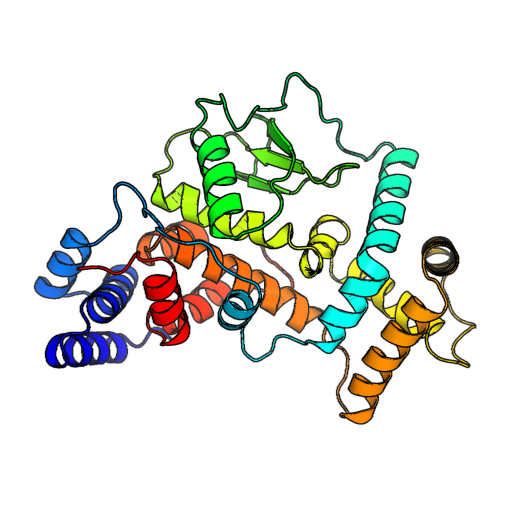1 21.526 1.00 95.38 91 ARG A O 1
ATOM 740 N N . VAL A 1 92 ? -7.121 3.307 20.370 1.00 95.50 92 VAL A N 1
ATOM 741 C CA . VAL A 1 92 ? -6.079 4.183 20.907 1.00 95.50 92 VAL A CA 1
ATOM 742 C C . VAL A 1 92 ? -6.253 4.378 22.414 1.00 95.50 92 VAL A C 1
ATOM 744 O O . VAL A 1 92 ? -5.304 4.136 23.159 1.00 95.50 92 VAL A O 1
ATOM 747 N N . ALA A 1 93 ? -7.464 4.699 22.880 1.00 94.88 93 ALA A N 1
ATOM 748 C CA . ALA A 1 93 ? -7.753 4.835 24.310 1.00 94.88 93 ALA A CA 1
ATOM 749 C C . ALA A 1 93 ? -7.494 3.528 25.089 1.00 94.88 93 ALA A C 1
ATOM 751 O O . ALA A 1 93 ? -6.977 3.543 26.209 1.00 94.88 93 ALA A O 1
ATOM 752 N N . GLN A 1 94 ? -7.801 2.375 24.484 1.00 94.31 94 GLN A N 1
ATOM 753 C CA . GLN A 1 94 ? -7.511 1.060 25.060 1.00 94.31 94 GLN A CA 1
ATOM 754 C C . GLN A 1 94 ? -5.999 0.812 25.209 1.00 94.31 94 GLN A C 1
ATOM 756 O O . GLN A 1 94 ? -5.547 0.310 26.244 1.00 94.31 94 GLN A O 1
ATOM 761 N N . LEU A 1 95 ? -5.204 1.144 24.189 1.00 94.88 95 LEU A N 1
ATOM 762 C CA . LEU A 1 95 ? -3.744 1.006 24.225 1.00 94.88 95 LEU A CA 1
ATOM 763 C C . LEU A 1 95 ? -3.112 1.953 25.246 1.00 94.88 95 LEU A C 1
ATOM 765 O O . LEU A 1 95 ? -2.198 1.551 25.963 1.00 94.88 95 LEU A O 1
ATOM 769 N N . GLU A 1 96 ? -3.626 3.174 25.350 1.00 94.69 96 GLU A N 1
ATOM 770 C CA . GLU A 1 96 ? -3.190 4.163 26.335 1.00 94.69 96 GLU A CA 1
ATOM 771 C C . GLU A 1 96 ? -3.464 3.686 27.766 1.00 94.69 96 GLU A C 1
ATOM 773 O O . GLU A 1 96 ? -2.540 3.579 28.569 1.00 94.69 96 GLU A O 1
ATOM 778 N N . THR A 1 97 ? -4.702 3.272 28.057 1.00 94.12 97 THR A N 1
ATOM 779 C CA . THR A 1 97 ? -5.102 2.773 29.387 1.00 94.12 97 THR A CA 1
ATOM 780 C C . THR A 1 97 ? -4.322 1.524 29.804 1.00 94.12 97 THR A C 1
ATOM 782 O O . THR A 1 97 ? -4.052 1.313 30.983 1.00 94.12 97 THR A O 1
ATOM 785 N N . SER A 1 98 ? -3.942 0.681 28.840 1.00 94.31 98 SER A N 1
ATOM 786 C CA . SER A 1 98 ? -3.152 -0.528 29.102 1.00 94.31 98 SER A CA 1
ATOM 787 C C . SER A 1 98 ? -1.636 -0.301 29.105 1.00 94.31 98 SER A C 1
ATOM 789 O O . SER A 1 98 ? -0.892 -1.267 29.277 1.00 94.31 98 SER A O 1
ATOM 791 N N . GLY A 1 99 ? -1.162 0.936 28.906 1.00 93.88 99 GLY A N 1
ATOM 792 C CA . GLY A 1 99 ? 0.267 1.262 28.843 1.00 93.88 99 GLY A CA 1
ATOM 793 C C . GLY A 1 99 ? 0.995 0.642 27.643 1.00 93.88 99 GLY A C 1
ATOM 794 O O . GLY A 1 99 ? 2.212 0.487 27.675 1.00 93.88 99 GLY A O 1
ATOM 795 N N . LYS A 1 100 ? 0.257 0.245 26.598 1.00 93.50 100 LYS A N 1
ATOM 796 C CA . LYS A 1 100 ? 0.780 -0.402 25.381 1.00 93.50 100 LYS A CA 1
ATOM 797 C C . LYS A 1 100 ? 0.887 0.544 24.191 1.00 93.50 100 LYS A C 1
ATOM 799 O O . LYS A 1 100 ? 1.353 0.125 23.133 1.00 93.50 100 LYS A O 1
ATOM 804 N N . LEU A 1 101 ? 0.442 1.790 24.336 1.00 91.81 101 LEU A N 1
ATOM 805 C CA . LEU A 1 101 ? 0.599 2.793 23.296 1.00 91.81 101 LEU A CA 1
ATOM 806 C C . LEU A 1 101 ? 2.099 3.115 23.111 1.00 91.81 101 LEU A C 1
ATOM 808 O O . LEU A 1 101 ? 2.762 3.476 24.086 1.00 91.81 101 LEU A O 1
ATOM 812 N N . PRO A 1 102 ? 2.656 2.991 21.893 1.00 88.75 102 PRO A N 1
ATOM 813 C CA . PRO A 1 102 ? 4.033 3.361 21.593 1.00 88.75 102 PRO A CA 1
ATOM 814 C C . PRO A 1 102 ? 4.359 4.801 22.005 1.00 88.75 102 PRO A C 1
ATOM 816 O O . PRO A 1 102 ? 3.642 5.742 21.663 1.00 88.75 102 PRO A O 1
ATOM 819 N N . VAL A 1 103 ? 5.484 4.978 22.701 1.00 87.38 103 VAL A N 1
ATOM 820 C CA . VAL A 1 103 ? 5.963 6.298 23.125 1.00 87.38 103 VAL A CA 1
ATOM 821 C C . VAL A 1 103 ? 6.768 6.933 21.996 1.00 87.38 103 VAL A C 1
ATOM 823 O O . VAL A 1 103 ? 7.923 6.582 21.752 1.00 87.38 103 VAL A O 1
ATOM 826 N N . LEU A 1 104 ? 6.155 7.892 21.308 1.00 90.81 104 LEU A N 1
ATOM 827 C CA . LEU A 1 104 ? 6.793 8.695 20.270 1.00 90.81 104 LEU A CA 1
ATOM 828 C C . LEU A 1 104 ? 7.290 10.015 20.866 1.00 90.81 104 LEU A C 1
ATOM 830 O O . LEU A 1 104 ? 6.550 10.720 21.546 1.00 90.81 104 LEU A O 1
ATOM 834 N N . THR A 1 105 ? 8.559 10.355 20.630 1.00 90.62 105 THR A N 1
ATOM 835 C CA . THR A 1 105 ? 9.184 11.552 21.220 1.00 90.62 105 THR A CA 1
ATOM 836 C C . THR A 1 105 ? 9.619 12.550 20.156 1.00 90.62 105 THR A C 1
ATOM 838 O O . THR A 1 105 ? 9.995 12.165 19.044 1.00 90.62 105 THR A O 1
ATOM 841 N N . ALA A 1 106 ? 9.680 13.831 20.529 1.00 91.69 106 ALA A N 1
ATOM 842 C CA . ALA A 1 106 ? 10.184 14.900 19.665 1.00 91.69 106 ALA A CA 1
ATOM 843 C C . ALA A 1 106 ? 11.614 14.643 19.147 1.00 91.69 106 ALA A C 1
ATOM 845 O O . ALA A 1 106 ? 11.942 15.076 18.052 1.00 91.69 106 ALA A O 1
ATOM 846 N N . LYS A 1 107 ? 12.444 13.890 19.888 1.00 92.06 107 LYS A N 1
ATOM 847 C CA . LYS A 1 107 ? 13.810 13.524 19.467 1.00 92.06 107 LYS A CA 1
ATOM 848 C C . LYS A 1 107 ? 13.835 12.588 18.258 1.00 92.06 107 LYS A C 1
ATOM 850 O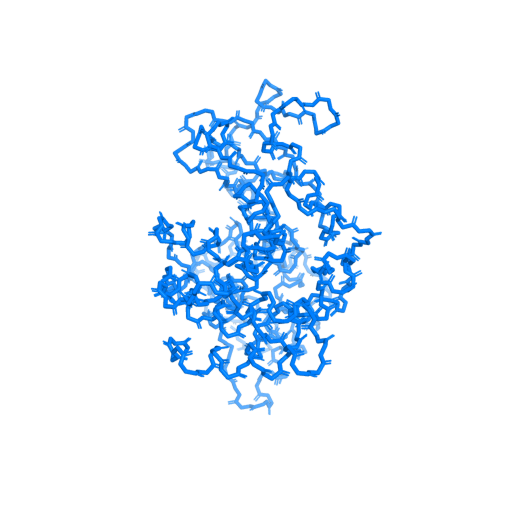 O . LYS A 1 107 ? 14.754 12.644 17.454 1.00 92.06 107 LYS A O 1
ATOM 855 N N . THR A 1 108 ? 12.849 11.699 18.167 1.00 94.44 108 THR A N 1
ATOM 856 C CA . THR A 1 108 ? 12.731 10.724 17.067 1.00 94.44 108 THR A CA 1
ATOM 857 C C . THR A 1 108 ? 11.965 11.284 15.873 1.00 94.44 108 THR A C 1
ATOM 859 O O . THR A 1 108 ? 12.115 10.778 14.762 1.00 94.44 108 THR A O 1
ATOM 862 N N . ARG A 1 109 ? 11.153 12.323 16.100 1.00 96.62 109 ARG A N 1
ATOM 863 C CA . ARG A 1 109 ? 10.341 12.981 15.077 1.00 96.62 109 ARG A CA 1
ATOM 864 C C . ARG A 1 109 ? 11.241 13.645 14.038 1.00 96.62 109 ARG A C 1
ATOM 866 O O . ARG A 1 109 ? 12.259 14.244 14.375 1.00 96.62 109 ARG A O 1
ATOM 873 N N . GLN A 1 110 ? 10.857 13.532 12.777 1.00 97.31 110 GLN A N 1
ATOM 874 C CA . GLN A 1 110 ? 11.534 14.162 11.653 1.00 97.31 110 GLN A CA 1
ATOM 875 C C . GLN A 1 110 ? 10.649 15.248 11.060 1.00 97.31 110 GLN A C 1
ATOM 877 O O . GLN A 1 110 ? 9.443 15.056 10.920 1.00 97.31 110 GLN A O 1
ATOM 882 N N . ASP A 1 111 ? 11.267 16.360 10.676 1.00 96.31 111 ASP A N 1
ATOM 883 C CA . ASP A 1 111 ? 10.629 17.367 9.838 1.00 96.31 111 ASP A CA 1
ATOM 884 C C . ASP A 1 111 ? 10.820 16.985 8.356 1.00 96.31 111 ASP A C 1
ATOM 886 O O . ASP A 1 111 ? 11.955 16.982 7.867 1.00 96.31 111 ASP A O 1
ATOM 890 N N . PRO A 1 112 ? 9.747 16.645 7.619 1.00 94.50 112 PRO A N 1
ATOM 891 C CA . PRO A 1 112 ? 9.850 16.236 6.222 1.00 94.50 112 PRO A CA 1
ATOM 892 C C . PRO A 1 112 ? 10.331 17.344 5.271 1.00 94.50 112 PRO A C 1
ATOM 894 O O . PRO A 1 112 ? 10.762 17.037 4.157 1.00 94.50 112 PRO A O 1
ATOM 897 N N . GLU A 1 113 ? 10.250 18.615 5.674 1.00 93.25 113 GLU A N 1
ATOM 898 C CA . GLU A 1 113 ? 10.718 19.751 4.871 1.00 93.25 113 GLU A CA 1
ATOM 899 C C . GLU A 1 113 ? 12.242 19.895 4.912 1.00 93.25 113 GLU A C 1
ATOM 901 O O . GLU A 1 113 ? 12.862 20.209 3.897 1.00 93.25 113 GLU A O 1
ATOM 906 N N . THR A 1 114 ? 12.849 19.628 6.071 1.00 95.50 114 THR A N 1
ATOM 907 C CA . THR A 1 114 ? 14.273 19.899 6.329 1.00 95.50 114 THR A CA 1
ATOM 908 C C . THR A 1 114 ? 15.129 18.640 6.486 1.00 95.50 114 THR A C 1
ATOM 910 O O . THR A 1 114 ? 16.358 18.723 6.444 1.00 95.50 114 THR A O 1
ATOM 913 N N . SER A 1 115 ? 14.521 17.457 6.632 1.00 95.25 115 SER A N 1
ATOM 914 C CA . SER A 1 115 ? 15.257 16.207 6.841 1.00 95.25 115 SER A CA 1
ATOM 915 C C . SER A 1 115 ? 16.109 15.813 5.631 1.00 95.25 115 SER A C 1
ATOM 917 O O . SER A 1 115 ? 15.657 15.771 4.484 1.00 95.25 115 SER A O 1
ATOM 919 N N . THR A 1 116 ? 17.355 15.429 5.904 1.00 92.94 116 THR A N 1
ATOM 920 C C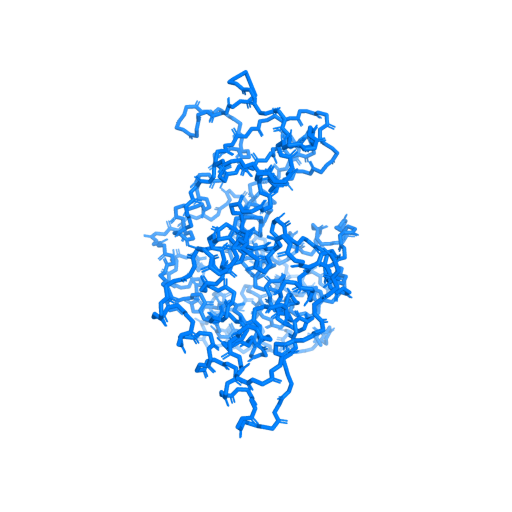A . THR A 1 116 ? 18.288 14.883 4.909 1.00 92.94 116 THR A CA 1
ATOM 921 C C . THR A 1 116 ? 18.117 13.375 4.702 1.00 92.94 116 THR A C 1
ATOM 923 O O . THR A 1 116 ? 18.673 12.811 3.756 1.00 92.94 116 THR A O 1
ATOM 926 N N . VAL A 1 117 ? 17.318 12.704 5.540 1.00 94.88 117 VAL A N 1
ATOM 927 C CA . VAL A 1 117 ? 17.098 11.256 5.474 1.00 94.88 117 VAL A CA 1
ATOM 928 C C . VAL A 1 117 ? 16.285 10.915 4.223 1.00 94.88 117 VAL A C 1
ATOM 930 O O . VAL A 1 117 ? 15.135 11.327 4.070 1.00 94.88 117 VAL A O 1
ATOM 933 N N . SER A 1 118 ? 16.863 10.126 3.315 1.00 95.38 118 SER A N 1
ATOM 934 C CA . SER A 1 118 ? 16.235 9.797 2.025 1.00 95.38 118 SER A CA 1
ATOM 935 C C . SER A 1 118 ? 14.869 9.121 2.164 1.00 95.38 118 SER A C 1
ATOM 937 O O . SER A 1 118 ? 13.963 9.445 1.399 1.00 95.38 118 SER A O 1
ATOM 939 N N . ALA A 1 119 ? 14.675 8.249 3.159 1.00 96.38 119 ALA A N 1
ATOM 940 C CA . ALA A 1 119 ? 13.374 7.631 3.426 1.00 96.38 119 ALA A CA 1
ATOM 941 C C . ALA A 1 119 ? 12.304 8.659 3.848 1.00 96.38 119 ALA A C 1
ATOM 943 O O . ALA A 1 119 ? 11.169 8.583 3.386 1.00 96.38 119 ALA A O 1
ATOM 944 N N . VAL A 1 120 ? 12.671 9.663 4.654 1.00 97.19 120 VAL A N 1
ATOM 945 C CA . VAL A 1 120 ? 11.766 10.746 5.084 1.00 97.19 120 VAL A CA 1
ATOM 946 C C . VAL A 1 120 ? 11.347 11.595 3.882 1.00 97.19 120 VAL A C 1
ATOM 948 O O . VAL A 1 120 ? 10.157 11.827 3.668 1.00 97.19 120 VAL A O 1
ATOM 951 N N . ARG A 1 121 ? 12.311 11.988 3.039 1.00 97.12 121 ARG A N 1
ATOM 952 C CA . ARG A 1 121 ? 12.032 12.719 1.790 1.00 97.12 121 ARG A CA 1
ATOM 953 C C . ARG A 1 121 ? 11.159 11.905 0.832 1.00 97.12 121 ARG A C 1
ATOM 955 O O . ARG A 1 121 ? 10.259 12.460 0.210 1.00 97.12 121 ARG A O 1
ATOM 962 N N . SER A 1 122 ? 11.378 10.591 0.762 1.00 97.44 122 SER A N 1
ATOM 963 C CA . SER A 1 122 ? 10.576 9.678 -0.065 1.00 97.44 122 SER A CA 1
ATOM 964 C C . SER A 1 122 ? 9.138 9.549 0.444 1.00 97.44 122 SER A C 1
ATOM 966 O O . SER A 1 122 ? 8.220 9.528 -0.367 1.00 97.44 122 SER A O 1
ATOM 968 N N . LEU A 1 123 ? 8.913 9.517 1.764 1.00 98.19 123 LEU A N 1
ATOM 969 C CA . LEU A 1 123 ? 7.566 9.510 2.353 1.00 98.19 123 LEU A CA 1
ATOM 970 C C . LEU A 1 123 ? 6.800 10.795 2.031 1.00 98.19 123 LEU A C 1
ATOM 972 O O . LEU A 1 123 ? 5.631 10.736 1.660 1.00 98.19 123 LEU A O 1
ATOM 976 N N . ARG A 1 124 ? 7.466 11.951 2.122 1.00 98.06 124 ARG A N 1
ATOM 977 C CA . ARG A 1 124 ? 6.877 13.236 1.726 1.00 98.06 124 ARG A CA 1
ATOM 978 C C . ARG A 1 124 ? 6.539 13.272 0.236 1.00 98.06 124 ARG A C 1
ATOM 980 O O . ARG A 1 124 ? 5.439 13.663 -0.133 1.00 98.06 124 ARG A O 1
ATOM 987 N N . TRP A 1 125 ? 7.474 12.865 -0.618 1.00 97.94 125 TRP A N 1
ATOM 988 C CA . TRP A 1 125 ? 7.239 12.798 -2.059 1.00 97.94 125 TRP A CA 1
ATOM 989 C C . TRP A 1 125 ? 6.082 11.844 -2.392 1.00 97.94 125 TRP A C 1
ATOM 991 O O . TRP A 1 125 ? 5.157 12.216 -3.110 1.00 97.94 125 TRP A O 1
ATOM 1001 N N . GLY A 1 126 ? 6.078 10.646 -1.804 1.00 98.19 126 GLY A N 1
ATOM 1002 C CA . GLY A 1 126 ? 5.028 9.653 -2.006 1.00 98.19 126 GLY A CA 1
ATOM 1003 C C . GLY A 1 126 ? 3.658 10.152 -1.551 1.00 98.19 126 GLY A C 1
ATOM 1004 O O . GLY A 1 126 ? 2.678 9.961 -2.264 1.00 98.19 126 GLY A O 1
ATOM 1005 N N . SER A 1 127 ? 3.566 10.849 -0.413 1.00 98.00 127 SER A N 1
ATOM 1006 C CA . SER A 1 127 ? 2.284 11.370 0.080 1.00 98.00 127 SER A CA 1
ATOM 1007 C C . SER A 1 127 ? 1.693 12.430 -0.850 1.00 98.00 127 SER A C 1
ATOM 1009 O O . SER A 1 127 ? 0.484 12.427 -1.086 1.00 98.00 127 SER A O 1
ATOM 1011 N N . GLN A 1 128 ? 2.540 13.272 -1.451 1.00 97.69 128 GLN A N 1
ATOM 1012 C CA . GLN A 1 128 ? 2.136 14.269 -2.445 1.00 97.69 128 GLN A CA 1
ATOM 1013 C C . GLN A 1 128 ? 1.638 13.614 -3.738 1.00 97.69 128 GLN A C 1
ATOM 1015 O O . GLN A 1 128 ? 0.560 13.965 -4.218 1.00 97.69 128 GLN A O 1
ATOM 1020 N N . VAL A 1 129 ? 2.380 12.637 -4.274 1.00 98.06 129 VAL A N 1
ATOM 1021 C CA . VAL A 1 129 ? 2.005 11.915 -5.504 1.00 98.06 129 VAL A CA 1
ATOM 1022 C C . VAL A 1 129 ? 0.708 11.127 -5.311 1.00 98.06 129 VAL A C 1
ATOM 1024 O O . VAL A 1 129 ? -0.142 11.105 -6.198 1.00 98.06 129 VAL A O 1
ATOM 1027 N N . LEU A 1 130 ? 0.526 10.507 -4.145 1.00 97.69 130 LEU A N 1
ATOM 1028 C CA . LEU A 1 130 ? -0.632 9.667 -3.837 1.00 97.69 130 LEU A CA 1
ATOM 1029 C C . LEU A 1 130 ? -1.847 10.439 -3.300 1.00 97.69 130 LEU A C 1
ATOM 1031 O O . LEU A 1 130 ? -2.921 9.851 -3.163 1.00 97.69 130 LEU A O 1
ATO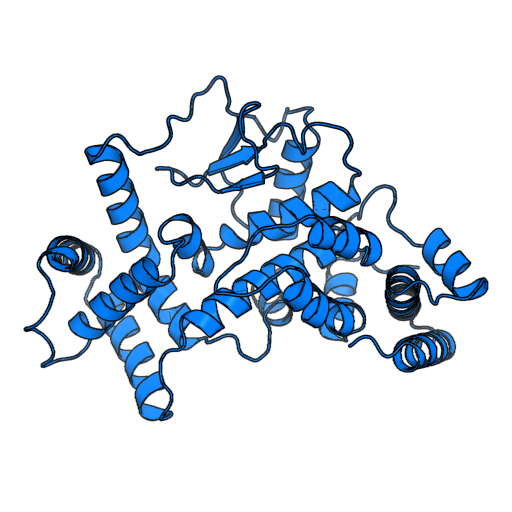M 1035 N N . ARG A 1 131 ? -1.675 11.726 -2.963 1.00 96.31 131 ARG A N 1
ATOM 1036 C CA . ARG A 1 131 ? -2.635 12.552 -2.206 1.00 96.31 131 ARG A CA 1
ATOM 1037 C C . ARG A 1 131 ? -3.138 11.887 -0.925 1.00 96.31 131 ARG A C 1
ATOM 1039 O O . ARG A 1 131 ? -4.308 11.984 -0.562 1.00 96.31 131 ARG A O 1
ATOM 1046 N N . VAL A 1 132 ? -2.229 11.228 -0.220 1.00 95.19 132 VAL A N 1
ATOM 1047 C CA . VAL A 1 132 ? -2.506 10.637 1.090 1.00 95.19 132 VAL A CA 1
ATOM 1048 C C . VAL A 1 132 ? -2.008 11.597 2.170 1.00 95.19 132 VAL A C 1
ATOM 1050 O O . VAL A 1 132 ? -0.919 12.151 2.012 1.00 95.19 132 VAL A O 1
ATOM 1053 N N . PRO A 1 133 ? -2.750 11.809 3.275 1.00 93.62 133 PRO A N 1
ATOM 1054 C CA . PRO A 1 133 ? -2.253 12.605 4.392 1.00 93.62 133 PRO A CA 1
ATOM 1055 C C . PRO A 1 133 ? -0.903 12.074 4.880 1.00 93.62 133 PRO A C 1
ATOM 1057 O O . PRO A 1 133 ? -0.785 10.888 5.182 1.00 93.62 133 PRO A O 1
ATOM 1060 N N . LEU A 1 134 ? 0.107 12.944 4.953 1.00 96.38 134 LEU A N 1
ATOM 1061 C CA . LEU A 1 134 ? 1.432 12.571 5.444 1.00 96.38 134 LEU A CA 1
ATOM 1062 C C . LEU A 1 134 ? 1.351 12.302 6.957 1.00 96.38 134 LEU A C 1
ATOM 1064 O O . LEU A 1 134 ? 1.069 13.242 7.704 1.00 96.38 134 LEU A O 1
ATOM 1068 N N . PRO A 1 135 ? 1.572 11.060 7.426 1.00 97.00 135 PRO A N 1
ATOM 1069 C CA . PRO A 1 135 ? 1.648 10.789 8.857 1.00 97.00 135 PRO A CA 1
ATOM 1070 C C . PRO A 1 135 ? 2.891 11.427 9.483 1.00 97.00 135 PRO A C 1
ATOM 1072 O O . PRO A 1 135 ? 3.867 11.728 8.792 1.00 97.00 135 PRO A O 1
ATOM 1075 N N . GLU A 1 136 ? 2.887 11.577 10.808 1.00 97.25 136 GLU A N 1
ATOM 1076 C CA . GLU A 1 136 ? 4.087 11.971 11.542 1.00 97.25 136 GLU A CA 1
ATOM 1077 C C . GLU A 1 136 ? 5.201 10.948 11.320 1.00 97.25 136 GLU A C 1
ATOM 1079 O O . GLU A 1 136 ? 4.990 9.743 11.464 1.00 97.25 136 GLU A O 1
ATOM 1084 N N . ILE A 1 137 ? 6.396 11.417 10.966 1.00 98.12 137 ILE A N 1
ATOM 1085 C CA . ILE A 1 137 ? 7.515 10.536 10.638 1.00 98.12 137 ILE A CA 1
ATOM 1086 C C . ILE A 1 137 ? 8.472 10.471 11.820 1.00 98.12 137 ILE A C 1
ATOM 1088 O O . ILE A 1 137 ? 8.960 11.495 12.297 1.00 98.12 137 ILE A O 1
ATOM 1092 N N . HIS A 1 138 ? 8.785 9.254 12.250 1.00 97.56 138 HIS A N 1
ATOM 1093 C CA . HIS A 1 138 ? 9.760 8.980 13.297 1.00 97.56 138 HIS A CA 1
ATOM 1094 C C . HIS A 1 138 ? 10.890 8.108 12.761 1.00 97.56 138 HIS A C 1
ATOM 1096 O O . HIS A 1 138 ? 10.645 7.132 12.061 1.00 97.56 138 HIS A O 1
ATOM 1102 N N . VAL A 1 139 ? 12.135 8.417 13.113 1.00 96.06 139 VAL A N 1
ATOM 1103 C CA . VAL A 1 139 ? 13.273 7.521 12.871 1.00 96.06 139 VAL A CA 1
ATOM 1104 C C . VAL A 1 139 ? 13.547 6.749 14.152 1.00 96.06 139 VAL A C 1
ATOM 1106 O O . VAL A 1 139 ? 13.886 7.339 15.177 1.00 96.06 139 VAL A O 1
ATOM 1109 N N . LEU A 1 140 ? 13.390 5.427 14.081 1.00 94.12 140 LEU A N 1
ATOM 1110 C CA . LEU A 1 140 ? 13.554 4.499 15.198 1.00 94.12 140 LEU A CA 1
ATOM 1111 C C . LEU A 1 140 ? 14.616 3.453 14.818 1.00 94.12 140 LEU A C 1
ATOM 1113 O O . LEU A 1 140 ? 14.274 2.437 14.216 1.00 94.12 140 LEU A O 1
ATOM 1117 N N . PRO A 1 141 ? 15.907 3.672 15.128 1.00 86.44 141 PRO A N 1
ATOM 1118 C CA . PRO A 1 141 ? 16.988 2.781 14.690 1.00 86.44 141 PRO A CA 1
ATOM 1119 C C . PRO A 1 141 ? 16.845 1.326 15.157 1.00 86.44 141 PRO A C 1
ATOM 1121 O O . PRO A 1 141 ? 17.275 0.422 14.442 1.00 86.44 141 PRO A O 1
ATOM 1124 N N . ASP A 1 142 ? 16.211 1.108 16.310 1.00 88.56 142 ASP A N 1
ATOM 1125 C CA . ASP A 1 142 ? 15.991 -0.220 16.899 1.00 88.56 142 ASP A CA 1
ATOM 1126 C C . ASP A 1 142 ? 14.808 -0.974 16.270 1.00 88.56 142 ASP A C 1
ATOM 1128 O O . ASP A 1 142 ? 14.570 -2.145 16.568 1.00 88.56 142 ASP A O 1
ATOM 1132 N N . LEU A 1 143 ? 14.053 -0.324 15.379 1.00 86.94 143 LEU A N 1
ATOM 1133 C CA . LEU A 1 143 ? 12.968 -0.966 14.654 1.00 86.94 143 LEU A CA 1
ATOM 1134 C C . LEU A 1 143 ? 13.540 -1.966 13.638 1.00 86.94 143 LEU A C 1
ATOM 1136 O O . LEU A 1 143 ? 14.232 -1.588 12.689 1.00 86.94 143 LEU A O 1
ATOM 1140 N N . ALA A 1 144 ? 13.206 -3.245 13.824 1.00 83.12 144 ALA A N 1
ATOM 1141 C CA . ALA A 1 144 ? 13.643 -4.326 12.940 1.00 83.12 144 ALA A CA 1
ATOM 1142 C C . ALA A 1 144 ? 13.066 -4.201 11.517 1.00 83.12 144 ALA A C 1
ATOM 1144 O O . ALA A 1 144 ? 13.735 -4.532 10.538 1.00 83.12 144 ALA A O 1
ATOM 1145 N N . SER A 1 145 ? 11.829 -3.713 11.388 1.00 83.69 145 SER A N 1
ATOM 1146 C CA . SER A 1 145 ? 11.198 -3.445 10.094 1.00 83.69 145 SER A CA 1
ATOM 1147 C C . SER A 1 145 ? 11.749 -2.175 9.443 1.00 83.69 145 SER A C 1
ATOM 1149 O O . SER A 1 145 ? 12.086 -1.213 10.127 1.00 83.69 145 SER A O 1
ATOM 1151 N N . GLY A 1 146 ? 11.762 -2.132 8.109 1.00 89.44 146 GLY A N 1
ATOM 1152 C CA . GLY A 1 146 ? 12.172 -0.941 7.361 1.00 89.44 146 GLY A CA 1
ATOM 1153 C C . GLY A 1 146 ? 11.230 0.246 7.560 1.00 89.44 146 GLY A C 1
ATOM 1154 O O . GLY A 1 146 ? 11.634 1.276 8.084 1.00 89.44 146 GLY A O 1
ATOM 1155 N N . ILE A 1 147 ? 9.971 0.102 7.163 1.00 94.50 147 ILE A N 1
ATOM 1156 C CA . ILE A 1 147 ? 8.926 1.111 7.362 1.00 94.50 147 ILE A CA 1
ATOM 1157 C C . ILE A 1 147 ? 7.758 0.418 8.059 1.00 94.50 147 ILE A C 1
ATOM 1159 O O . ILE A 1 147 ? 7.412 -0.705 7.691 1.00 94.50 147 ILE A O 1
ATOM 1163 N N . SER A 1 148 ? 7.182 1.054 9.078 1.00 93.19 148 SER A N 1
ATOM 1164 C CA . SER A 1 148 ? 6.006 0.531 9.778 1.00 93.19 148 SER A CA 1
ATOM 1165 C C . SER A 1 148 ? 5.059 1.651 10.166 1.00 93.19 148 SER A C 1
ATOM 1167 O O . SER A 1 148 ? 5.479 2.640 10.764 1.00 93.19 148 SER A O 1
ATOM 1169 N N . ALA A 1 149 ? 3.768 1.467 9.899 1.00 94.69 149 ALA A N 1
ATOM 1170 C CA . ALA A 1 149 ? 2.736 2.275 10.533 1.00 94.69 149 ALA A CA 1
ATOM 1171 C C . ALA A 1 149 ? 2.727 2.016 12.048 1.00 94.69 149 ALA A C 1
ATOM 1173 O O . ALA A 1 149 ? 2.984 0.893 12.493 1.00 94.69 149 ALA A O 1
ATOM 1174 N N . ILE A 1 150 ? 2.453 3.056 12.833 1.00 94.44 150 ILE A N 1
ATOM 1175 C CA . ILE A 1 150 ? 2.449 3.006 14.294 1.00 94.44 150 ILE A CA 1
ATOM 1176 C C . ILE A 1 150 ? 1.037 3.282 14.800 1.00 94.44 150 ILE A C 1
ATOM 1178 O O . ILE A 1 150 ? 0.389 4.245 14.391 1.00 94.44 150 ILE A O 1
ATOM 1182 N N . GLN A 1 151 ? 0.572 2.438 15.720 1.00 94.44 151 GLN A N 1
ATOM 1183 C CA . GLN A 1 151 ? -0.663 2.673 16.461 1.00 94.44 151 GLN A CA 1
ATOM 1184 C C . GLN A 1 151 ? -0.438 3.830 17.433 1.00 94.44 151 GLN A C 1
ATOM 1186 O O . GLN A 1 151 ? 0.071 3.626 18.526 1.00 94.44 151 GLN A O 1
ATOM 1191 N N . ALA A 1 152 ? -0.775 5.047 17.026 1.00 93.00 152 ALA A N 1
ATOM 1192 C CA . ALA A 1 152 ? -0.587 6.252 17.826 1.00 93.00 152 ALA A CA 1
ATOM 1193 C C . ALA A 1 152 ? -1.845 7.132 17.810 1.00 93.00 152 ALA A C 1
ATOM 1195 O O . ALA A 1 152 ? -2.741 6.932 16.983 1.00 93.00 152 ALA A O 1
ATOM 1196 N N . GLN A 1 153 ? -1.897 8.093 18.742 1.00 88.69 153 GLN A N 1
ATOM 1197 C CA . GLN A 1 153 ? -2.960 9.106 18.837 1.00 88.69 153 GLN A CA 1
ATOM 1198 C C . GLN A 1 153 ? -3.103 9.890 17.531 1.00 88.69 153 GLN A C 1
ATOM 1200 O O . GLN A 1 153 ? -4.200 10.046 17.002 1.00 88.69 153 GLN A O 1
ATOM 1205 N N . GLN A 1 154 ? -1.974 10.345 16.992 1.00 90.81 154 GLN A N 1
ATOM 1206 C CA . GLN A 1 154 ? -1.892 10.910 15.653 1.00 90.81 154 GLN A CA 1
ATOM 1207 C C . GLN A 1 154 ? -1.359 9.846 14.690 1.00 90.81 154 GLN A C 1
ATOM 1209 O O . GLN A 1 154 ? -0.517 9.042 15.100 1.00 90.81 154 GLN A O 1
ATOM 1214 N N . PRO A 1 155 ? -1.815 9.809 13.423 1.00 93.88 155 PRO A N 1
ATOM 1215 C CA . PRO A 1 155 ? -1.264 8.890 12.436 1.00 93.88 155 PRO A CA 1
ATOM 1216 C C . PRO A 1 155 ? 0.251 9.066 12.332 1.00 93.88 155 PRO A C 1
ATOM 1218 O O . PRO A 1 155 ? 0.726 10.149 11.991 1.00 93.88 155 PRO A O 1
ATOM 1221 N N . ALA A 1 156 ? 0.998 8.002 12.613 1.00 96.50 156 ALA A N 1
ATOM 1222 C CA . ALA A 1 156 ? 2.451 8.033 12.643 1.00 96.50 156 ALA A CA 1
ATOM 1223 C C . ALA A 1 156 ? 3.049 6.843 11.889 1.00 96.50 156 ALA A C 1
ATOM 1225 O O . ALA A 1 156 ? 2.475 5.752 11.839 1.00 96.50 156 ALA A O 1
ATOM 1226 N N . ILE A 1 157 ? 4.228 7.060 11.318 1.00 97.44 157 ILE A N 1
ATOM 1227 C CA . ILE A 1 157 ? 5.021 6.058 10.621 1.00 97.44 157 ILE A CA 1
ATOM 1228 C C . ILE A 1 157 ? 6.453 6.084 11.152 1.00 97.44 157 ILE A C 1
ATOM 1230 O O . ILE A 1 157 ? 7.046 7.144 11.356 1.00 97.44 157 ILE A O 1
ATOM 1234 N N . ALA A 1 158 ? 7.015 4.904 11.383 1.00 96.81 158 ALA A N 1
ATOM 1235 C CA . ALA A 1 158 ? 8.386 4.741 11.824 1.00 96.81 158 ALA A CA 1
ATOM 1236 C C . ALA A 1 158 ? 9.274 4.218 10.696 1.00 96.81 158 ALA A C 1
ATOM 1238 O O . ALA A 1 158 ? 8.900 3.319 9.941 1.00 96.81 158 ALA A O 1
ATOM 1239 N N . VAL A 1 159 ? 10.478 4.774 10.632 1.00 96.75 159 VAL A N 1
ATOM 1240 C CA . VAL A 1 159 ? 11.553 4.430 9.710 1.00 96.75 159 VAL A CA 1
ATOM 1241 C C . VAL A 1 159 ? 12.659 3.757 10.519 1.00 96.75 159 VAL A C 1
ATOM 1243 O O . VAL A 1 159 ? 13.301 4.389 11.361 1.00 96.75 159 VAL A O 1
ATOM 1246 N N . GLY A 1 160 ? 12.856 2.466 10.277 1.00 94.44 160 GLY A N 1
ATOM 1247 C CA . GLY A 1 160 ? 13.878 1.640 10.906 1.00 94.44 160 GLY A CA 1
ATOM 1248 C C . GLY A 1 160 ? 15.194 1.620 10.138 1.00 94.44 160 GLY A C 1
ATOM 1249 O O . GLY A 1 160 ? 15.293 2.061 8.989 1.00 94.44 160 GLY A O 1
ATOM 1250 N N . LYS A 1 161 ? 16.230 1.052 10.764 1.00 91.44 161 LYS A N 1
ATOM 1251 C CA . LYS A 1 161 ? 17.605 1.043 10.233 1.00 91.44 161 LYS A CA 1
ATOM 1252 C C . LYS A 1 161 ? 17.719 0.462 8.819 1.00 91.44 161 LYS A C 1
ATOM 1254 O O . LYS A 1 161 ? 18.526 0.948 8.031 1.00 91.44 161 LYS A O 1
ATOM 1259 N N . ALA A 1 162 ? 16.887 -0.523 8.474 1.00 88.38 162 ALA A N 1
ATOM 1260 C CA . ALA A 1 162 ? 16.931 -1.245 7.196 1.00 88.38 162 ALA A CA 1
ATOM 1261 C C . ALA A 1 162 ? 16.619 -0.395 5.942 1.00 88.38 162 ALA A C 1
ATOM 1263 O O . ALA A 1 162 ? 16.792 -0.876 4.816 1.00 88.38 162 ALA A O 1
ATOM 1264 N N . VAL A 1 163 ? 16.139 0.841 6.119 1.00 91.81 163 VAL A N 1
ATOM 1265 C CA . VAL A 1 163 ? 15.853 1.792 5.028 1.00 91.81 163 VAL A CA 1
ATOM 1266 C C . VAL A 1 163 ? 16.560 3.141 5.207 1.00 91.81 163 VAL A C 1
ATOM 1268 O O . VAL A 1 163 ? 16.330 4.058 4.422 1.00 91.81 163 VAL A O 1
ATOM 1271 N N . LEU A 1 164 ? 17.431 3.279 6.216 1.00 90.38 164 LEU A N 1
ATOM 1272 C CA . LEU A 1 164 ? 18.226 4.499 6.423 1.00 90.38 164 LEU A CA 1
ATOM 1273 C C . LEU A 1 164 ? 19.438 4.580 5.487 1.00 90.38 164 LEU A C 1
ATOM 1275 O O . LEU A 1 164 ? 19.921 5.675 5.207 1.00 90.38 164 LEU A O 1
ATOM 1279 N N . SER A 1 165 ? 19.929 3.443 4.991 1.00 87.75 165 SER A N 1
ATOM 1280 C CA . SER A 1 165 ? 21.050 3.375 4.055 1.00 87.75 165 SER A CA 1
ATOM 1281 C C . SER A 1 165 ? 20.934 2.170 3.119 1.00 87.75 165 SER A C 1
ATOM 1283 O O . SER A 1 165 ? 20.130 1.265 3.341 1.00 87.75 165 SER A O 1
ATOM 1285 N N . GLY A 1 166 ? 21.721 2.177 2.038 1.00 89.25 166 GLY A N 1
ATOM 1286 C CA . GLY A 1 166 ? 21.854 1.039 1.121 1.00 89.25 166 GLY A CA 1
ATOM 1287 C C . GLY A 1 166 ? 20.652 0.766 0.213 1.00 89.25 166 GLY A C 1
ATOM 1288 O O . GLY A 1 166 ? 20.689 -0.201 -0.541 1.00 89.25 166 GLY A O 1
ATOM 1289 N N . ARG A 1 167 ? 19.604 1.597 0.269 1.00 94.44 167 ARG A N 1
ATOM 1290 C CA . ARG A 1 167 ? 18.437 1.506 -0.616 1.00 94.44 167 ARG A CA 1
ATOM 1291 C C . ARG A 1 167 ? 18.554 2.464 -1.790 1.00 94.44 167 ARG A C 1
ATOM 1293 O O . ARG A 1 167 ? 18.937 3.621 -1.604 1.00 94.44 167 ARG A O 1
ATOM 1300 N N . SER A 1 168 ? 18.194 1.992 -2.980 1.00 94.88 168 SER A N 1
ATOM 1301 C CA . SER A 1 168 ? 18.048 2.863 -4.150 1.00 94.88 168 SER A CA 1
ATOM 1302 C C . SER A 1 168 ? 16.808 3.756 -4.025 1.00 94.88 168 SER A C 1
ATOM 1304 O O . SER A 1 168 ? 15.919 3.509 -3.204 1.00 94.88 168 SER A O 1
ATOM 1306 N N . VAL A 1 169 ? 16.718 4.791 -4.866 1.00 95.19 169 VAL A N 1
ATOM 1307 C CA . VAL A 1 169 ? 1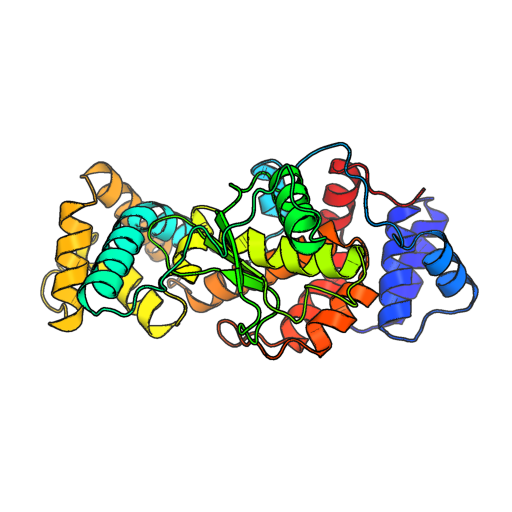5.534 5.665 -4.916 1.00 95.19 169 VAL A CA 1
ATOM 1308 C C . VAL A 1 169 ? 14.286 4.867 -5.306 1.00 95.19 169 VAL A C 1
ATOM 1310 O O . VAL A 1 169 ? 13.252 5.010 -4.660 1.00 95.19 169 VAL A O 1
ATOM 1313 N N . ALA A 1 170 ? 14.390 3.973 -6.295 1.00 96.12 170 ALA A N 1
ATOM 1314 C CA . ALA A 1 170 ? 13.286 3.109 -6.713 1.00 96.12 170 ALA A CA 1
ATOM 1315 C C . ALA A 1 170 ? 12.857 2.124 -5.609 1.00 96.12 170 ALA A C 1
ATOM 1317 O O . ALA A 1 170 ? 11.663 1.887 -5.419 1.00 96.12 170 ALA A O 1
ATOM 1318 N N . GLU A 1 171 ? 13.809 1.584 -4.837 1.00 97.25 171 GLU A N 1
ATOM 1319 C CA . GLU A 1 171 ? 13.492 0.708 -3.706 1.00 97.25 171 GLU A CA 1
ATOM 1320 C C . GLU A 1 171 ? 12.748 1.463 -2.598 1.00 97.25 171 GLU A C 1
ATOM 1322 O O . GLU A 1 171 ? 11.750 0.967 -2.074 1.00 97.25 171 GLU A O 1
ATOM 1327 N N . LEU A 1 172 ? 13.202 2.674 -2.254 1.00 97.44 172 LEU A N 1
ATOM 1328 C CA . LEU A 1 172 ? 12.500 3.525 -1.293 1.00 97.44 172 LEU A CA 1
ATOM 1329 C C . LEU A 1 172 ? 11.105 3.891 -1.800 1.00 97.44 172 LEU A C 1
ATOM 1331 O O . LEU A 1 172 ? 10.155 3.770 -1.034 1.00 97.44 172 LEU A O 1
ATOM 1335 N N . ALA A 1 173 ? 10.968 4.266 -3.075 1.00 98.06 173 ALA A N 1
ATOM 1336 C CA . ALA A 1 173 ? 9.691 4.604 -3.699 1.00 98.06 173 ALA A CA 1
ATOM 1337 C C . ALA A 1 173 ? 8.670 3.455 -3.603 1.00 98.06 173 ALA A C 1
ATOM 1339 O O . ALA A 1 173 ? 7.514 3.688 -3.244 1.00 98.06 173 ALA A O 1
ATOM 1340 N N . PHE A 1 174 ? 9.106 2.210 -3.832 1.00 98.25 174 PHE A N 1
ATOM 1341 C CA . PHE A 1 174 ? 8.252 1.034 -3.655 1.00 98.25 174 PHE A CA 1
ATOM 1342 C C . PHE A 1 174 ? 7.757 0.895 -2.211 1.00 98.25 174 PHE A C 1
ATOM 1344 O O . PHE A 1 174 ? 6.557 0.746 -1.967 1.00 98.25 174 PHE A O 1
ATOM 1351 N N . LEU A 1 175 ? 8.685 0.944 -1.249 1.00 97.56 175 LEU A N 1
ATOM 1352 C CA . LEU A 1 175 ? 8.375 0.752 0.167 1.00 97.56 175 LEU A CA 1
ATOM 1353 C C . LEU A 1 175 ? 7.439 1.852 0.680 1.00 97.56 175 LEU A C 1
ATOM 1355 O O . LEU A 1 175 ? 6.411 1.544 1.277 1.00 97.56 175 LEU A O 1
ATOM 1359 N N . VAL A 1 176 ? 7.740 3.124 0.394 1.00 97.75 176 VAL A N 1
ATOM 1360 C CA . VAL A 1 176 ? 6.894 4.240 0.845 1.00 97.75 176 VAL A CA 1
ATOM 1361 C C . VAL A 1 176 ? 5.515 4.197 0.203 1.00 97.75 176 VAL A C 1
ATOM 1363 O O . VAL A 1 176 ? 4.541 4.430 0.906 1.00 97.75 176 VAL A O 1
ATOM 1366 N N . GLY A 1 177 ? 5.397 3.861 -1.086 1.00 97.75 177 GLY A N 1
ATOM 1367 C CA . GLY A 1 177 ? 4.096 3.790 -1.753 1.00 97.75 177 GLY A CA 1
ATOM 1368 C C . GLY A 1 177 ? 3.186 2.741 -1.122 1.00 97.75 177 GLY A C 1
ATOM 1369 O O . GLY A 1 177 ? 2.031 3.016 -0.783 1.00 97.75 177 GLY A O 1
ATOM 1370 N N . ARG A 1 178 ? 3.739 1.551 -0.886 1.00 97.00 178 ARG A N 1
ATOM 1371 C CA . ARG A 1 178 ? 3.025 0.463 -0.223 1.00 97.00 178 ARG A CA 1
ATOM 1372 C C . ARG A 1 178 ? 2.599 0.844 1.192 1.00 97.00 178 ARG A C 1
ATOM 1374 O O . ARG A 1 178 ? 1.432 0.700 1.535 1.00 97.00 178 ARG A O 1
ATOM 1381 N N . ASP A 1 179 ? 3.516 1.353 2.010 1.00 96.56 179 ASP A N 1
ATOM 1382 C CA . ASP A 1 179 ? 3.219 1.644 3.414 1.00 96.56 179 ASP A CA 1
ATOM 1383 C C . ASP A 1 179 ? 2.326 2.898 3.582 1.00 96.56 179 ASP A C 1
ATOM 1385 O O . ASP A 1 179 ? 1.464 2.920 4.461 1.00 96.56 179 ASP A O 1
ATOM 1389 N N . LEU A 1 180 ? 2.414 3.897 2.690 1.00 97.69 180 LEU A N 1
ATOM 1390 C CA . LEU A 1 180 ? 1.500 5.051 2.668 1.00 97.69 180 LEU A CA 1
ATOM 1391 C C . LEU A 1 180 ? 0.067 4.674 2.281 1.00 97.69 180 LEU A C 1
ATOM 1393 O O . LEU A 1 180 ? -0.869 5.338 2.720 1.00 97.69 180 LEU A O 1
ATOM 1397 N N . THR A 1 181 ? -0.134 3.600 1.514 1.00 96.62 181 THR A N 1
ATOM 1398 C CA . THR A 1 181 ? -1.480 3.151 1.112 1.00 96.62 181 THR A CA 1
ATOM 1399 C C . THR A 1 181 ? -2.387 2.914 2.322 1.00 96.62 181 THR A C 1
ATOM 1401 O O . THR A 1 181 ? -3.574 3.239 2.279 1.00 96.62 181 THR A O 1
ATOM 1404 N N . TYR A 1 182 ? -1.828 2.438 3.436 1.00 95.31 182 TYR A N 1
ATOM 1405 C CA . TYR A 1 182 ? -2.561 2.189 4.678 1.00 95.31 182 TYR A CA 1
ATOM 1406 C C . TYR A 1 182 ? -3.040 3.461 5.396 1.00 95.31 182 TYR A C 1
ATOM 1408 O O . TYR A 1 182 ? -3.898 3.377 6.269 1.00 95.31 182 TYR A O 1
ATOM 1416 N N . PHE A 1 183 ? -2.530 4.643 5.041 1.00 95.19 183 PHE A N 1
ATOM 1417 C CA . PHE A 1 183 ? -2.925 5.907 5.672 1.00 95.19 183 PHE A CA 1
ATOM 1418 C C . PHE A 1 183 ? -4.147 6.564 5.028 1.00 95.19 183 PHE A C 1
ATOM 1420 O O . PHE A 1 183 ? -4.661 7.551 5.573 1.00 95.19 183 PHE A O 1
ATOM 1427 N N . ARG A 1 184 ? -4.667 5.997 3.932 1.00 91.56 184 ARG A N 1
ATOM 1428 C CA . ARG A 1 184 ? -5.985 6.360 3.401 1.00 91.56 184 ARG A CA 1
ATOM 1429 C C . ARG A 1 184 ? -7.084 6.088 4.439 1.00 91.56 184 ARG A C 1
ATOM 1431 O O . ARG A 1 184 ? -6.989 5.081 5.148 1.00 91.56 184 ARG A O 1
ATOM 1438 N N . PRO A 1 185 ? -8.101 6.960 4.571 1.00 83.19 185 PRO A N 1
ATOM 1439 C CA . PRO A 1 185 ? -9.148 6.816 5.587 1.00 83.19 185 PRO A CA 1
ATOM 1440 C C . PRO A 1 185 ? -9.790 5.422 5.638 1.00 83.19 185 PRO A C 1
ATOM 1442 O O . PRO A 1 185 ? -9.936 4.853 6.717 1.00 83.19 185 PRO A O 1
ATOM 1445 N N . GLU A 1 186 ? -10.085 4.837 4.479 1.00 82.81 186 GLU A N 1
ATOM 1446 C CA . GLU A 1 186 ? -10.741 3.535 4.327 1.00 82.81 186 GLU A CA 1
ATOM 1447 C C . GLU A 1 186 ? -9.831 2.322 4.615 1.00 82.81 186 GLU A C 1
ATOM 1449 O O . GLU A 1 186 ? -10.319 1.205 4.800 1.00 82.81 186 GLU A O 1
ATOM 1454 N N . HIS A 1 187 ? -8.509 2.521 4.685 1.00 90.69 187 HIS A N 1
ATOM 1455 C CA . HIS A 1 187 ? -7.524 1.467 4.986 1.00 90.69 187 HIS A CA 1
ATOM 1456 C C . HIS A 1 187 ? -6.974 1.563 6.402 1.00 90.69 187 HIS A C 1
ATOM 1458 O O . HIS A 1 187 ? -6.531 0.560 6.966 1.00 90.69 187 HIS A O 1
ATOM 1464 N N . ARG A 1 188 ? -7.012 2.766 6.985 1.00 90.94 188 ARG A N 1
ATOM 1465 C CA . ARG A 1 188 ? -6.370 3.099 8.261 1.00 90.94 188 ARG A CA 1
ATOM 1466 C C . ARG A 1 188 ? -6.780 2.171 9.394 1.00 90.94 188 ARG A C 1
ATOM 1468 O O . ARG A 1 188 ? -5.970 1.901 10.275 1.00 90.94 188 ARG A O 1
ATOM 1475 N N . MET A 1 189 ? -7.995 1.629 9.337 1.00 91.75 189 MET A N 1
ATOM 1476 C CA . MET A 1 189 ? -8.472 0.592 10.252 1.00 91.75 189 MET A CA 1
ATOM 1477 C C . MET A 1 189 ? -7.463 -0.547 10.448 1.00 91.75 189 MET A C 1
ATOM 1479 O O . MET A 1 189 ? -7.255 -0.988 11.576 1.00 91.75 189 MET A O 1
ATOM 1483 N N . LEU A 1 190 ? -6.807 -1.001 9.377 1.00 93.44 190 LEU A N 1
ATOM 1484 C CA . LEU A 1 190 ? -5.894 -2.145 9.419 1.00 93.44 190 LEU A CA 1
ATOM 1485 C C . LEU A 1 190 ? -4.611 -1.872 10.210 1.00 93.44 190 LEU A C 1
ATOM 1487 O O . LEU A 1 190 ? -3.967 -2.812 10.662 1.00 93.44 190 LEU A O 1
ATOM 1491 N N . ILE A 1 191 ? -4.262 -0.604 10.441 1.00 95.00 191 ILE A N 1
ATOM 1492 C CA . ILE A 1 191 ? -3.153 -0.239 11.334 1.00 95.00 191 ILE A CA 1
ATOM 1493 C C . ILE A 1 191 ? -3.534 -0.554 12.789 1.00 95.00 191 ILE A C 1
ATOM 1495 O O . ILE A 1 191 ? -2.711 -1.032 13.569 1.00 95.00 191 ILE A O 1
ATOM 1499 N N . TYR A 1 192 ? -4.792 -0.316 13.162 1.00 95.12 192 TYR A N 1
ATOM 1500 C CA . TYR A 1 192 ? -5.284 -0.407 14.541 1.00 95.12 192 TYR A CA 1
ATOM 1501 C C . TYR A 1 192 ? -5.918 -1.769 14.870 1.00 95.12 192 TYR A C 1
ATOM 1503 O O . TYR A 1 192 ? -5.878 -2.205 16.020 1.00 95.12 192 TYR A O 1
ATOM 1511 N N . PHE A 1 193 ? -6.437 -2.469 13.861 1.00 94.50 193 PHE A N 1
ATOM 1512 C CA . PHE A 1 193 ? -7.002 -3.818 13.952 1.00 94.50 193 PHE A CA 1
ATOM 1513 C C . PHE A 1 193 ? -6.282 -4.740 12.949 1.00 94.50 193 PHE A C 1
ATOM 1515 O O . PHE A 1 193 ? -6.877 -5.154 11.953 1.00 94.50 193 PHE A O 1
ATOM 1522 N N . PRO A 1 194 ? -4.984 -5.033 13.170 1.00 91.75 194 PRO A N 1
ATOM 1523 C CA . PRO A 1 194 ? -4.132 -5.688 12.176 1.00 91.75 194 PRO A CA 1
ATOM 1524 C C . PRO A 1 194 ? -4.419 -7.184 12.002 1.00 91.75 194 PRO A C 1
ATOM 1526 O O . PRO A 1 194 ? -3.986 -7.783 11.018 1.00 91.75 194 PRO A O 1
ATOM 1529 N N . SER A 1 195 ? -5.124 -7.816 12.946 1.00 92.88 195 SER A N 1
ATOM 1530 C CA . SER A 1 195 ? -5.424 -9.246 12.880 1.00 92.88 195 SER A CA 1
ATOM 1531 C C . SER A 1 195 ? -6.850 -9.525 12.396 1.00 92.88 195 SER A C 1
ATOM 1533 O O . SER A 1 195 ? -7.806 -8.830 12.745 1.00 92.88 195 SER A O 1
ATOM 1535 N N . MET A 1 196 ? -7.012 -10.610 11.629 1.00 93.81 196 MET A N 1
ATOM 1536 C CA . MET A 1 196 ? -8.328 -11.053 11.152 1.00 93.81 196 MET A CA 1
ATOM 1537 C C . MET A 1 196 ? -9.347 -11.269 12.283 1.00 93.81 196 MET A C 1
ATOM 1539 O O . MET A 1 196 ? -10.489 -10.840 12.107 1.00 93.81 196 MET A O 1
ATOM 1543 N N . PRO A 1 197 ? -8.998 -11.885 13.434 1.00 92.81 197 PRO A N 1
ATOM 1544 C CA . PRO A 1 197 ? -9.945 -12.032 14.536 1.00 92.81 197 PRO A CA 1
ATOM 1545 C C . PRO A 1 197 ? -10.444 -10.691 15.086 1.00 92.81 197 PRO A C 1
ATOM 1547 O O . PRO A 1 197 ? -11.637 -10.546 15.335 1.00 92.81 197 PRO A O 1
ATOM 1550 N N . GLU A 1 198 ? -9.561 -9.699 15.239 1.00 92.44 198 GLU A N 1
ATOM 1551 C CA . GLU A 1 198 ? -9.938 -8.374 15.745 1.00 92.44 198 GLU A CA 1
ATOM 1552 C C . GLU A 1 198 ? -10.831 -7.615 14.766 1.00 92.44 198 GLU A C 1
ATOM 1554 O O . GLU A 1 198 ? -11.850 -7.059 15.174 1.00 92.44 198 GLU A O 1
ATOM 1559 N N . LEU A 1 199 ? -10.481 -7.623 13.476 1.00 93.50 199 LEU A N 1
ATOM 1560 C CA . LEU A 1 199 ? -11.292 -6.987 12.440 1.00 93.50 199 LEU A CA 1
ATOM 1561 C C . LEU A 1 199 ? -12.669 -7.658 12.318 1.00 93.50 199 LEU A C 1
ATOM 1563 O O . LEU A 1 199 ? -13.686 -6.977 12.199 1.00 93.50 199 LEU A O 1
ATOM 1567 N N . THR A 1 200 ? -12.713 -8.991 12.407 1.00 92.50 200 THR A N 1
ATOM 1568 C CA . THR A 1 200 ? -13.967 -9.760 12.370 1.00 92.50 200 THR A CA 1
ATOM 1569 C C . THR A 1 200 ? -14.854 -9.433 13.565 1.00 92.50 200 THR A C 1
ATOM 1571 O O . THR A 1 200 ? -16.049 -9.205 13.383 1.00 92.50 200 THR A O 1
ATOM 1574 N N . ALA A 1 201 ? -14.287 -9.363 14.774 1.00 91.12 201 ALA A N 1
ATOM 1575 C CA . ALA A 1 201 ? -15.026 -8.985 15.977 1.00 91.12 201 ALA A CA 1
ATOM 1576 C C . ALA A 1 201 ? -15.608 -7.567 15.860 1.00 91.12 201 ALA A C 1
ATOM 1578 O O . ALA A 1 201 ? -16.786 -7.359 16.155 1.00 91.12 201 ALA A O 1
ATOM 1579 N N . LEU A 1 202 ? -14.820 -6.614 15.350 1.00 93.25 202 LEU A N 1
ATOM 1580 C CA . LEU A 1 202 ? -15.264 -5.240 15.121 1.00 93.25 202 LEU A CA 1
ATOM 1581 C C . LEU A 1 202 ? -16.446 -5.165 14.152 1.00 93.25 202 LEU A C 1
ATOM 1583 O O . LEU A 1 202 ? -17.495 -4.617 14.493 1.00 93.25 202 LEU A O 1
ATOM 1587 N N . VAL A 1 203 ? -16.293 -5.734 12.957 1.00 92.12 203 VAL A N 1
ATOM 1588 C CA . VAL A 1 203 ? -17.325 -5.653 11.917 1.00 92.12 203 VAL A CA 1
ATOM 1589 C C . VAL A 1 203 ? -18.581 -6.419 12.332 1.00 92.12 203 VAL A C 1
ATOM 1591 O O . VAL A 1 203 ? -19.686 -5.910 12.168 1.00 92.12 203 VAL A O 1
ATOM 1594 N N . THR A 1 204 ? -18.436 -7.594 12.951 1.00 90.50 204 THR A N 1
ATOM 1595 C CA . THR A 1 204 ? -19.582 -8.371 13.454 1.00 90.50 204 THR A CA 1
ATOM 1596 C C . THR A 1 204 ? -20.351 -7.606 14.531 1.00 90.50 204 THR A C 1
ATOM 1598 O O . THR A 1 204 ? -21.581 -7.637 14.540 1.00 90.50 204 THR A O 1
ATOM 1601 N N . THR A 1 205 ? -19.651 -6.888 15.416 1.00 91.31 205 THR A N 1
ATOM 1602 C CA . THR A 1 205 ? -20.283 -6.039 16.439 1.00 91.31 205 THR A CA 1
ATOM 1603 C C . THR A 1 205 ? -21.089 -4.915 15.790 1.00 91.31 205 THR A C 1
ATOM 1605 O O . THR A 1 205 ? -22.266 -4.751 16.107 1.00 91.31 205 THR A O 1
ATOM 1608 N N . ALA A 1 206 ? -20.505 -4.206 14.820 1.00 91.31 206 ALA A N 1
ATOM 1609 C CA . ALA A 1 206 ? -21.193 -3.138 14.097 1.00 91.31 206 ALA A CA 1
ATOM 1610 C C . ALA A 1 206 ? -22.439 -3.639 13.341 1.00 91.31 206 ALA A C 1
ATOM 1612 O O . ALA A 1 206 ? -23.499 -3.025 13.425 1.00 91.31 206 ALA A O 1
ATOM 1613 N N . ILE A 1 207 ? -22.345 -4.781 12.652 1.00 89.38 207 ILE A N 1
ATOM 1614 C CA . ILE A 1 207 ? -23.479 -5.381 11.929 1.00 89.38 207 ILE A CA 1
ATOM 1615 C C . ILE A 1 207 ? -24.618 -5.727 12.890 1.00 89.38 207 ILE A C 1
ATOM 1617 O O . ILE A 1 207 ? -25.772 -5.396 12.624 1.00 89.38 207 ILE A O 1
ATOM 1621 N N . ARG A 1 208 ? -24.300 -6.356 14.028 1.00 87.50 208 ARG A N 1
ATOM 1622 C CA . ARG A 1 208 ? -25.308 -6.727 15.030 1.00 87.50 208 ARG A CA 1
ATOM 1623 C C . ARG A 1 208 ? -26.045 -5.510 15.583 1.00 87.50 208 ARG A C 1
ATOM 1625 O O . ARG A 1 208 ? -27.261 -5.541 15.736 1.00 87.50 208 ARG A O 1
ATOM 1632 N N . MET A 1 209 ? -25.321 -4.429 15.848 1.00 87.44 209 MET A N 1
ATOM 1633 C CA . MET A 1 209 ? -25.918 -3.184 16.330 1.00 87.44 209 MET A CA 1
ATOM 1634 C C . MET A 1 209 ? -26.778 -2.482 15.268 1.00 87.44 209 MET A C 1
ATOM 1636 O O . MET A 1 209 ? -27.765 -1.837 15.612 1.00 87.44 209 MET A O 1
ATOM 1640 N N . ALA A 1 210 ? -26.441 -2.619 13.982 1.00 87.50 210 ALA A N 1
ATOM 1641 C CA . ALA A 1 210 ? -27.189 -1.991 12.894 1.00 87.50 210 ALA A CA 1
ATOM 1642 C C . ALA A 1 210 ? -28.513 -2.710 12.558 1.00 87.50 210 ALA A C 1
ATOM 1644 O O . ALA A 1 210 ? -29.470 -2.055 12.114 1.00 87.50 210 ALA A O 1
ATOM 1645 N N . LEU A 1 211 ? -28.571 -4.035 12.754 1.00 82.38 211 LEU A N 1
ATOM 1646 C CA . LEU A 1 211 ? -29.720 -4.877 12.413 1.00 82.38 211 LEU A CA 1
ATOM 1647 C C . LEU A 1 211 ? -30.698 -5.051 13.599 1.00 82.38 211 LEU A C 1
ATOM 1649 O O . LEU A 1 211 ? -30.294 -5.508 14.675 1.00 82.38 211 LEU A O 1
ATOM 1653 N N . PRO A 1 212 ? -32.000 -4.752 13.419 1.00 68.50 21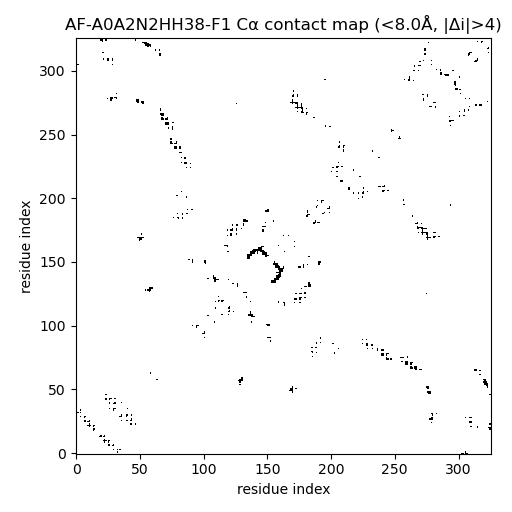2 PRO A N 1
ATOM 1654 C CA . PRO A 1 212 ? -33.005 -4.943 14.463 1.00 68.50 212 PRO A CA 1
ATOM 1655 C C . PRO A 1 212 ? -33.180 -6.433 14.808 1.00 68.50 212 PRO A C 1
ATOM 1657 O O . PRO A 1 212 ? -33.253 -7.280 13.924 1.00 68.50 212 PRO A O 1
ATOM 1660 N N . GLY A 1 213 ? -33.255 -6.759 16.104 1.00 64.06 213 GLY A N 1
ATOM 1661 C CA . GLY A 1 213 ? -33.509 -8.125 16.593 1.00 64.06 213 GLY A CA 1
ATOM 1662 C C . GLY A 1 213 ? -32.273 -8.995 16.873 1.00 64.06 213 GLY A C 1
ATOM 1663 O O . GLY A 1 213 ? -32.434 -10.106 17.368 1.00 64.06 213 GLY A O 1
ATOM 1664 N N . SER A 1 214 ? -31.048 -8.505 16.635 1.00 56.91 214 SER A N 1
ATOM 1665 C CA . SER A 1 214 ? -29.806 -9.229 16.991 1.00 56.91 214 SER A CA 1
ATOM 1666 C C . SER A 1 214 ? -29.183 -8.801 18.337 1.00 56.91 214 SER A C 1
ATOM 1668 O O . SER A 1 214 ? -28.152 -9.328 18.773 1.00 56.91 214 SER A O 1
ATOM 1670 N N . ALA A 1 215 ? -29.828 -7.851 19.021 1.00 51.22 215 ALA A N 1
ATOM 1671 C CA . ALA A 1 215 ? -29.438 -7.353 20.333 1.00 51.22 215 ALA A CA 1
ATOM 1672 C C . ALA A 1 215 ? -29.648 -8.443 21.399 1.00 51.22 215 ALA A C 1
ATOM 1674 O O . ALA A 1 215 ? -30.734 -8.590 21.949 1.00 51.22 215 ALA A O 1
ATOM 1675 N N . GLY A 1 216 ? -28.618 -9.244 21.678 1.00 49.59 216 GLY A N 1
ATOM 1676 C CA . GLY A 1 216 ? -28.712 -10.236 22.754 1.00 49.59 216 GLY A CA 1
ATOM 1677 C C . GLY A 1 216 ? -27.501 -11.131 23.009 1.00 49.59 216 GLY A C 1
ATOM 1678 O O . GLY A 1 216 ? -27.457 -11.779 24.046 1.00 49.59 216 GLY A O 1
ATOM 1679 N N . ALA A 1 217 ? -26.501 -11.172 22.123 1.00 50.31 217 ALA A N 1
ATOM 1680 C CA . ALA A 1 217 ? -25.388 -12.122 22.258 1.00 50.31 217 ALA A CA 1
ATOM 1681 C C . ALA A 1 217 ? -23.998 -11.497 22.043 1.00 50.31 217 ALA A C 1
ATOM 1683 O O . ALA A 1 217 ? -23.121 -12.137 21.460 1.00 50.31 217 ALA A O 1
ATOM 1684 N N . ALA A 1 218 ? -23.788 -10.238 22.442 1.00 55.22 218 ALA A N 1
ATOM 1685 C CA . ALA A 1 218 ? -22.433 -9.686 22.495 1.00 55.22 218 ALA A CA 1
ATOM 1686 C C . ALA A 1 218 ? -21.678 -10.343 23.659 1.00 55.22 218 ALA A C 1
ATOM 1688 O O . ALA A 1 218 ? -22.180 -10.386 24.784 1.00 55.22 218 ALA A O 1
ATOM 1689 N N . SER A 1 219 ? -20.484 -10.879 23.399 1.00 58.56 219 SER A N 1
ATOM 1690 C CA . SER A 1 219 ? -19.640 -11.388 24.479 1.00 58.56 219 SER A CA 1
ATOM 1691 C C . SER A 1 219 ? -19.223 -10.227 25.396 1.00 58.56 219 SER A C 1
ATOM 1693 O O . SER A 1 219 ? -19.172 -9.077 24.956 1.00 58.56 219 SER A O 1
ATOM 1695 N N . LEU A 1 220 ? -18.876 -10.491 26.664 1.00 57.88 220 LEU A N 1
ATOM 1696 C CA . LEU A 1 220 ? -18.375 -9.441 27.575 1.00 57.88 220 LEU A CA 1
ATOM 1697 C C . LEU A 1 220 ? -17.179 -8.672 26.982 1.00 57.88 220 LEU A C 1
ATOM 1699 O O . LEU A 1 220 ? -17.005 -7.489 27.266 1.00 57.88 220 LEU A O 1
ATOM 1703 N N . ARG A 1 221 ? -16.383 -9.335 26.130 1.00 59.06 221 ARG A N 1
ATOM 1704 C CA . ARG A 1 221 ? -15.228 -8.756 25.434 1.00 59.06 221 ARG A CA 1
ATOM 1705 C C . ARG A 1 221 ? -15.628 -7.711 24.387 1.00 59.06 221 ARG A C 1
ATOM 1707 O O . ARG A 1 221 ? -14.872 -6.769 24.171 1.00 59.06 221 ARG A O 1
ATOM 1714 N N . ASP A 1 222 ? -16.811 -7.845 23.794 1.00 70.56 222 ASP A N 1
ATOM 1715 C CA . ASP A 1 222 ? -17.307 -6.960 22.734 1.00 70.56 222 ASP A CA 1
ATOM 1716 C C . ASP A 1 222 ? -18.133 -5.789 23.289 1.00 70.56 222 ASP A C 1
ATOM 1718 O O . ASP A 1 222 ? -18.401 -4.826 22.575 1.00 70.56 222 ASP A O 1
ATOM 1722 N N . ARG A 1 223 ? -18.504 -5.829 24.578 1.00 83.88 223 ARG A N 1
ATOM 1723 C CA . ARG A 1 223 ? -19.377 -4.823 25.204 1.00 83.88 223 ARG A CA 1
ATOM 1724 C C . ARG A 1 223 ? -18.779 -3.416 25.188 1.00 83.88 223 ARG A C 1
ATOM 1726 O O . ARG A 1 223 ? -19.456 -2.480 24.790 1.00 83.88 223 ARG A O 1
ATOM 1733 N N . ALA A 1 224 ? -17.511 -3.268 25.571 1.00 88.75 224 ALA A N 1
ATOM 1734 C CA . ALA A 1 224 ? -16.852 -1.958 25.585 1.00 88.75 224 ALA A CA 1
ATOM 1735 C C . ALA A 1 224 ? -16.716 -1.360 24.173 1.00 88.75 224 ALA A C 1
ATOM 1737 O O . ALA A 1 224 ? -16.822 -0.149 23.997 1.00 88.75 224 ALA A O 1
ATOM 1738 N N . LEU A 1 225 ? -16.502 -2.212 23.166 1.00 89.62 225 LEU A N 1
ATOM 1739 C CA . LEU A 1 225 ? -16.468 -1.792 21.769 1.00 89.62 225 LEU A CA 1
ATOM 1740 C C . LEU A 1 225 ? -17.862 -1.387 21.276 1.00 89.62 225 LEU A C 1
ATOM 1742 O O . LEU A 1 225 ? -17.994 -0.353 20.629 1.00 89.62 225 LEU A O 1
ATOM 1746 N N . ALA A 1 226 ? -18.895 -2.165 21.607 1.00 91.31 226 ALA A N 1
ATOM 1747 C CA . ALA A 1 226 ? -20.277 -1.837 21.276 1.00 91.31 226 ALA A CA 1
ATOM 1748 C C . ALA A 1 226 ? -20.697 -0.491 21.889 1.00 91.31 226 ALA A C 1
ATOM 1750 O O . ALA A 1 226 ? -21.188 0.375 21.174 1.00 91.31 226 ALA A O 1
ATOM 1751 N N . GLU A 1 227 ? -20.411 -0.263 23.174 1.00 92.25 227 GLU A N 1
ATOM 1752 C CA . GLU A 1 227 ? -20.688 1.013 23.850 1.00 92.25 227 GLU A CA 1
ATOM 1753 C C . GLU A 1 227 ? -19.935 2.190 23.205 1.00 92.25 227 GLU A C 1
ATOM 1755 O O . GLU A 1 227 ? -20.468 3.296 23.114 1.00 92.25 227 GLU A O 1
ATOM 1760 N N . ALA A 1 228 ? -18.699 1.974 22.740 1.00 93.44 228 ALA A N 1
ATOM 1761 C CA . ALA A 1 228 ? -17.944 3.001 22.026 1.00 93.44 228 ALA A CA 1
ATOM 1762 C C . ALA A 1 228 ? -18.565 3.325 20.658 1.00 93.44 228 ALA A C 1
ATOM 1764 O O . ALA A 1 228 ? -18.705 4.499 20.317 1.00 93.44 228 ALA A O 1
ATOM 1765 N N . LEU A 1 229 ? -18.969 2.304 19.894 1.00 94.31 229 LEU A N 1
ATOM 1766 C CA . LEU A 1 229 ? -19.651 2.482 18.610 1.00 94.31 229 LEU A CA 1
ATOM 1767 C C . LEU A 1 229 ? -21.004 3.179 18.783 1.00 94.31 229 LEU A C 1
ATOM 1769 O O . LEU A 1 229 ? -21.305 4.098 18.031 1.00 94.31 229 LEU A O 1
ATOM 1773 N N . GLU A 1 230 ? -21.791 2.791 19.787 1.00 93.31 230 GLU A N 1
ATOM 1774 C CA . GLU A 1 230 ? -23.097 3.393 20.087 1.00 93.31 230 GLU A CA 1
ATOM 1775 C C . GLU A 1 230 ? -22.972 4.888 20.390 1.00 93.31 230 GLU A C 1
ATOM 1777 O O . GLU A 1 230 ? -23.733 5.692 19.862 1.00 93.31 230 GLU A O 1
ATOM 1782 N N . LYS A 1 231 ? -21.976 5.271 21.198 1.00 93.75 231 LYS A N 1
ATOM 1783 C CA . LYS A 1 231 ? -21.725 6.675 21.554 1.00 93.75 231 LYS A CA 1
ATOM 1784 C C . LYS A 1 231 ? -21.129 7.491 20.409 1.00 93.75 231 LYS A C 1
ATOM 1786 O O . LYS A 1 231 ? -21.329 8.701 20.367 1.00 93.75 231 LYS A O 1
ATOM 1791 N N . GLY A 1 232 ? -20.339 6.860 19.541 1.00 94.31 232 GLY A N 1
ATOM 1792 C CA . GLY A 1 232 ? -19.588 7.554 18.495 1.00 94.31 232 GLY A CA 1
ATOM 1793 C C . GLY A 1 232 ? -20.290 7.642 17.141 1.00 94.31 232 GLY A C 1
ATOM 1794 O O . GLY A 1 232 ? -19.821 8.392 16.289 1.00 94.31 232 GLY A O 1
ATOM 1795 N N . LEU A 1 233 ? -21.363 6.881 16.907 1.00 94.62 233 LEU A N 1
ATOM 1796 C CA . LEU A 1 233 ? -22.136 6.922 15.662 1.00 94.62 233 LEU A CA 1
ATOM 1797 C C . LEU A 1 233 ? -23.508 7.552 15.902 1.00 94.62 233 LEU A C 1
ATOM 1799 O O . LEU A 1 233 ? -24.260 7.128 16.776 1.00 94.62 233 LEU A O 1
ATOM 1803 N N . ASP A 1 234 ? -23.855 8.532 15.072 1.00 94.31 234 ASP A N 1
ATOM 1804 C CA . ASP A 1 234 ? -25.186 9.126 15.037 1.00 94.31 234 ASP A CA 1
ATOM 1805 C C . ASP A 1 234 ? -26.178 8.254 14.241 1.00 94.31 234 ASP A C 1
ATOM 1807 O O . ASP A 1 234 ? -25.830 7.222 13.655 1.00 94.31 234 ASP A O 1
ATOM 1811 N N . ALA A 1 235 ? -27.445 8.677 14.195 1.00 93.44 235 ALA A N 1
ATOM 1812 C CA . ALA A 1 235 ? -28.485 7.970 13.447 1.00 93.44 235 ALA A CA 1
ATOM 1813 C C . ALA A 1 235 ? -28.134 7.821 11.953 1.00 93.44 235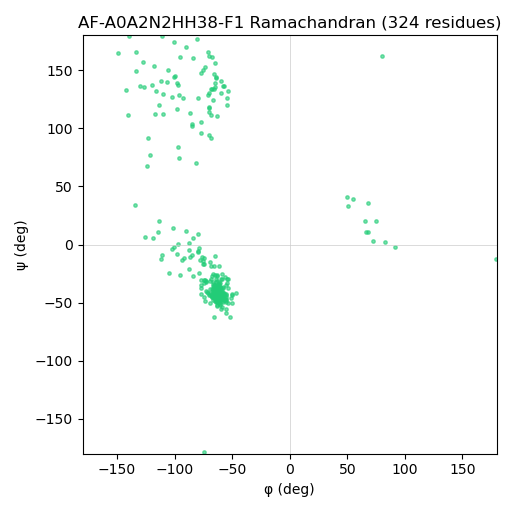 ALA A C 1
ATOM 1815 O O . ALA A 1 235 ? -28.393 6.773 11.358 1.00 93.44 235 ALA A O 1
ATOM 1816 N N . THR A 1 236 ? -27.496 8.837 11.363 1.00 95.19 236 THR A N 1
ATOM 1817 C CA . THR A 1 236 ? -27.044 8.825 9.966 1.00 95.19 236 THR A CA 1
ATOM 1818 C C . THR A 1 236 ? -25.967 7.768 9.733 1.00 95.19 236 THR A C 1
ATOM 1820 O O . THR A 1 236 ? -26.035 7.012 8.762 1.00 95.19 236 THR A O 1
ATOM 1823 N N . GLY A 1 237 ? -24.976 7.683 10.624 1.00 93.88 237 GLY A N 1
ATOM 1824 C CA . GLY A 1 237 ? -23.930 6.667 10.588 1.00 93.88 237 GLY A CA 1
ATOM 1825 C C . GLY A 1 237 ? -24.513 5.259 10.658 1.00 93.88 237 GLY A C 1
ATOM 1826 O O . GLY A 1 237 ? -24.208 4.425 9.804 1.00 93.88 237 GLY A O 1
ATOM 1827 N N . TRP A 1 238 ? -25.420 5.006 11.603 1.00 94.25 238 TRP A N 1
ATOM 1828 C CA . TRP A 1 238 ? -26.080 3.703 11.716 1.00 94.25 238 TRP A CA 1
ATOM 1829 C C . TRP A 1 238 ? -26.923 3.342 10.490 1.00 94.25 238 TRP A C 1
ATOM 1831 O O . TRP A 1 238 ? -26.907 2.185 10.068 1.00 94.25 238 TRP A O 1
ATOM 1841 N N . GLU A 1 239 ? -27.603 4.310 9.872 1.00 93.94 239 GLU A N 1
ATOM 1842 C CA . GLU A 1 239 ? -28.339 4.082 8.624 1.00 93.94 239 GLU A CA 1
ATOM 1843 C C . GLU A 1 239 ? -27.406 3.726 7.457 1.00 93.94 239 GLU A C 1
ATOM 1845 O O . GLU A 1 239 ? -27.695 2.805 6.691 1.00 93.94 239 GLU A O 1
ATOM 1850 N N . ARG A 1 240 ? -26.235 4.374 7.351 1.00 93.69 240 ARG A N 1
ATOM 1851 C CA . ARG A 1 240 ? -25.218 4.015 6.345 1.00 93.69 240 ARG A CA 1
ATOM 1852 C C . ARG A 1 240 ? -24.706 2.587 6.538 1.00 93.69 240 ARG A C 1
ATOM 1854 O O . ARG A 1 240 ? -24.589 1.856 5.553 1.00 93.69 240 ARG A O 1
ATOM 1861 N N . VAL A 1 241 ? -24.426 2.178 7.781 1.00 92.94 241 VAL A N 1
ATOM 1862 C CA . VAL A 1 241 ? -24.011 0.795 8.089 1.00 92.94 241 VAL A CA 1
ATOM 1863 C C . VAL A 1 241 ? -25.122 -0.181 7.707 1.00 92.94 241 VAL A C 1
ATOM 1865 O O . VAL A 1 241 ? -24.861 -1.142 6.986 1.00 92.94 241 VAL A O 1
ATOM 1868 N N . ARG A 1 242 ? -26.368 0.089 8.114 1.00 92.88 242 ARG A N 1
ATOM 1869 C CA . ARG A 1 242 ? -27.534 -0.742 7.785 1.00 92.88 242 ARG A CA 1
ATOM 1870 C C . ARG A 1 242 ? -27.720 -0.901 6.280 1.00 92.88 242 ARG A C 1
ATOM 1872 O O . ARG A 1 242 ? -27.845 -2.025 5.805 1.00 92.88 242 ARG A O 1
ATOM 1879 N N . THR A 1 243 ? -27.661 0.199 5.534 1.00 93.56 243 THR A N 1
ATOM 1880 C CA . THR A 1 243 ? -27.775 0.190 4.071 1.00 93.56 243 THR A CA 1
ATOM 1881 C C . THR A 1 243 ? -26.680 -0.671 3.431 1.00 93.56 243 THR A C 1
ATOM 1883 O O . THR A 1 243 ? -26.960 -1.451 2.522 1.00 93.56 243 THR A O 1
ATOM 1886 N N . ALA A 1 244 ? -25.429 -0.559 3.890 1.00 91.50 244 ALA A N 1
ATOM 1887 C CA . ALA A 1 244 ? -24.326 -1.363 3.361 1.00 91.50 244 ALA A CA 1
ATOM 1888 C C . ALA A 1 244 ? -24.510 -2.863 3.652 1.00 91.50 244 ALA A C 1
ATOM 1890 O O . ALA A 1 244 ? -24.297 -3.686 2.764 1.00 91.50 244 ALA A O 1
ATOM 1891 N N . VAL A 1 245 ? -24.966 -3.218 4.857 1.00 89.44 245 VAL A N 1
ATOM 1892 C CA . VAL A 1 245 ? -25.261 -4.609 5.238 1.00 89.44 245 VAL A CA 1
ATOM 1893 C C . VAL A 1 245 ? -26.414 -5.182 4.410 1.00 89.44 245 VAL A C 1
ATOM 1895 O O . VAL A 1 245 ? -26.273 -6.257 3.832 1.00 89.44 245 VAL A O 1
ATOM 1898 N N . GLN A 1 246 ? -27.512 -4.438 4.265 1.00 90.56 246 GLN A N 1
ATOM 1899 C CA . GLN A 1 246 ? -28.675 -4.861 3.477 1.00 90.56 246 GLN A CA 1
ATOM 1900 C C . GLN A 1 246 ? -28.336 -5.091 2.000 1.00 90.56 246 GLN A C 1
ATOM 1902 O O . GLN A 1 246 ? -28.902 -5.987 1.374 1.00 90.56 246 GLN A O 1
ATOM 1907 N N . ARG A 1 247 ? -27.402 -4.319 1.425 1.00 90.38 247 ARG A N 1
ATOM 1908 C CA . ARG A 1 247 ? -26.908 -4.554 0.055 1.00 90.38 247 ARG A CA 1
ATOM 1909 C C . ARG A 1 247 ? -26.198 -5.897 -0.074 1.00 90.38 247 ARG A C 1
ATOM 1911 O O . ARG A 1 247 ? -26.409 -6.590 -1.068 1.00 90.38 247 ARG A O 1
ATOM 1918 N N . VAL A 1 248 ? -25.393 -6.274 0.921 1.00 86.19 248 VAL A N 1
ATOM 1919 C CA . VAL A 1 248 ? -24.717 -7.577 0.940 1.00 86.19 248 VAL A CA 1
ATOM 1920 C C . VAL A 1 248 ? -25.747 -8.703 1.038 1.00 86.19 248 VAL A C 1
ATOM 1922 O O . VAL A 1 248 ? -25.735 -9.596 0.192 1.00 86.19 248 VAL A O 1
ATOM 1925 N N . GLU A 1 249 ? -26.706 -8.603 1.962 1.00 85.44 249 GLU A N 1
ATOM 1926 C CA . GLU A 1 249 ? -27.787 -9.592 2.118 1.00 85.44 249 GLU A CA 1
ATOM 1927 C C . GLU A 1 249 ? -28.638 -9.735 0.847 1.00 85.44 249 GLU A C 1
ATOM 1929 O O . GLU A 1 249 ? -28.879 -10.847 0.380 1.00 85.44 249 GLU A O 1
ATOM 1934 N N . SER A 1 250 ? -29.031 -8.614 0.234 1.00 87.31 250 SER A N 1
ATOM 1935 C CA . SER A 1 250 ? -29.859 -8.598 -0.982 1.00 87.31 250 SER A CA 1
ATOM 1936 C C . SER A 1 250 ? -29.150 -9.209 -2.193 1.00 87.31 250 SER A C 1
ATOM 1938 O O . SER A 1 250 ? -29.802 -9.711 -3.103 1.00 87.31 250 SER A O 1
ATOM 1940 N N . SER A 1 251 ? -27.814 -9.178 -2.213 1.00 84.56 251 SER A N 1
ATOM 1941 C CA . SER A 1 251 ? -27.010 -9.809 -3.264 1.00 84.56 251 SER A CA 1
ATOM 1942 C C . SER A 1 251 ? -26.842 -11.325 -3.087 1.00 84.56 251 SER A C 1
ATOM 1944 O O . SER A 1 251 ? -26.244 -11.969 -3.946 1.00 84.56 251 SER A O 1
ATOM 1946 N N . GLY A 1 252 ? -27.316 -11.898 -1.971 1.00 80.25 252 GLY A N 1
ATOM 1947 C CA . GLY A 1 252 ? -27.080 -13.301 -1.612 1.00 80.25 252 GLY A CA 1
ATOM 1948 C C . GLY A 1 252 ? -25.621 -13.617 -1.261 1.00 80.25 252 GLY A C 1
ATOM 1949 O O . GLY A 1 252 ? -25.258 -14.787 -1.152 1.00 80.25 252 GLY A O 1
ATOM 1950 N N . SER A 1 253 ? -24.782 -12.590 -1.099 1.00 82.25 253 SER A N 1
ATOM 1951 C CA . SER A 1 253 ? -23.362 -12.727 -0.771 1.00 82.25 253 SER A CA 1
ATOM 1952 C C . SER A 1 253 ? -23.133 -12.617 0.734 1.00 82.25 253 SER A C 1
ATOM 1954 O O . SER A 1 253 ? -23.953 -12.083 1.478 1.00 82.25 253 SER A O 1
ATOM 1956 N N . THR A 1 254 ? -21.980 -13.095 1.195 1.00 83.12 254 THR A N 1
ATOM 1957 C CA . THR A 1 254 ? -21.508 -12.887 2.569 1.00 83.12 254 THR A CA 1
ATOM 1958 C C . THR A 1 254 ? -20.386 -11.859 2.594 1.00 83.12 254 THR A C 1
ATOM 1960 O O . THR A 1 254 ? -19.601 -11.787 1.654 1.00 83.12 254 THR A O 1
ATOM 1963 N N . ILE A 1 255 ? -20.257 -11.124 3.698 1.00 86.31 255 ILE A N 1
ATOM 1964 C CA . ILE A 1 255 ? -19.153 -10.182 3.921 1.00 86.31 255 ILE A CA 1
ATOM 1965 C C . ILE A 1 255 ? -17.821 -10.946 3.962 1.00 86.31 255 ILE A C 1
ATOM 1967 O O . ILE A 1 255 ? -17.544 -11.663 4.927 1.00 86.31 255 ILE A O 1
ATOM 1971 N N . ASP A 1 256 ? -16.976 -10.766 2.943 1.00 90.75 256 ASP A N 1
ATOM 1972 C CA . ASP A 1 256 ? -15.636 -11.359 2.886 1.00 90.75 256 ASP A CA 1
ATOM 1973 C C . ASP A 1 256 ? -14.561 -10.368 3.353 1.00 90.75 256 ASP A C 1
ATOM 1975 O O . ASP A 1 256 ? -13.872 -9.708 2.572 1.00 90.75 256 ASP A O 1
ATOM 1979 N N . LEU A 1 257 ? -14.372 -10.292 4.673 1.00 93.50 257 LEU A N 1
ATOM 1980 C CA . LEU A 1 257 ? -13.322 -9.456 5.263 1.00 93.50 257 LEU A CA 1
ATOM 1981 C C . LEU A 1 257 ? -11.917 -9.897 4.857 1.00 93.50 257 LEU A C 1
ATOM 1983 O O . LEU A 1 257 ? -11.014 -9.067 4.765 1.00 93.50 257 LEU A O 1
ATOM 1987 N N . ARG A 1 258 ? -11.710 -11.200 4.630 1.00 94.88 258 ARG A N 1
ATOM 1988 C CA . ARG A 1 258 ? -10.398 -11.707 4.232 1.00 94.88 258 ARG A CA 1
ATOM 1989 C C . ARG A 1 258 ? -10.090 -11.230 2.818 1.00 94.88 258 ARG A C 1
ATOM 1991 O O . ARG A 1 258 ? -9.018 -10.671 2.612 1.00 94.88 258 ARG A O 1
ATOM 1998 N N . GLY A 1 259 ? -11.014 -11.414 1.878 1.00 95.06 259 GLY A N 1
ATOM 1999 C CA . GLY A 1 259 ? -10.919 -10.899 0.512 1.00 95.06 259 GLY A CA 1
ATOM 2000 C C . GLY A 1 259 ? -10.699 -9.389 0.476 1.00 95.06 259 GLY A C 1
ATOM 2001 O O . GLY A 1 259 ? -9.783 -8.926 -0.203 1.00 95.06 259 GLY A O 1
ATOM 2002 N N . TYR A 1 260 ? -11.426 -8.631 1.301 1.00 94.75 260 TYR A N 1
ATOM 2003 C CA . TYR A 1 260 ? -11.223 -7.187 1.418 1.00 94.75 260 TYR A CA 1
ATOM 2004 C C . TYR A 1 260 ? -9.797 -6.828 1.859 1.00 94.75 260 TYR A C 1
ATOM 2006 O O . TYR A 1 260 ? -9.107 -6.099 1.150 1.00 94.75 260 TYR A O 1
ATOM 2014 N N . VAL A 1 261 ? -9.296 -7.383 2.970 1.00 95.94 261 VAL A N 1
ATOM 2015 C CA . VAL A 1 261 ? -7.924 -7.104 3.445 1.00 95.94 261 VAL A CA 1
ATOM 2016 C C . VAL A 1 261 ? -6.878 -7.498 2.398 1.00 95.94 261 VAL A C 1
ATOM 2018 O O . VAL A 1 261 ? -5.912 -6.769 2.172 1.00 95.94 261 VAL A O 1
ATOM 2021 N N . ARG A 1 262 ? -7.091 -8.622 1.707 1.00 96.38 262 ARG A N 1
ATOM 2022 C CA . ARG A 1 262 ? -6.234 -9.062 0.602 1.00 96.38 262 ARG A CA 1
ATOM 2023 C C . ARG A 1 262 ? -6.218 -8.067 -0.555 1.00 96.38 262 ARG A C 1
ATOM 2025 O O . ARG A 1 262 ? -5.147 -7.776 -1.082 1.00 96.38 262 ARG A O 1
ATOM 2032 N N . SER A 1 263 ? -7.379 -7.526 -0.919 1.00 96.38 263 SER A N 1
ATOM 2033 C CA . SER A 1 263 ? -7.496 -6.524 -1.982 1.00 96.38 263 SER A CA 1
ATOM 2034 C C . SER A 1 263 ? -6.711 -5.247 -1.665 1.00 96.38 263 SER A C 1
ATOM 2036 O O . SER A 1 263 ? -6.104 -4.665 -2.563 1.00 96.38 263 SER A O 1
ATOM 2038 N N . LEU A 1 264 ? -6.648 -4.859 -0.385 1.00 95.94 264 LEU A N 1
ATOM 2039 C CA . LEU A 1 264 ? -5.883 -3.698 0.068 1.00 95.94 264 LEU A CA 1
ATOM 2040 C C . LEU A 1 264 ? -4.373 -3.929 0.002 1.00 95.94 264 LEU A C 1
ATOM 2042 O O . LEU A 1 264 ? -3.643 -3.053 -0.453 1.00 95.94 264 LEU A O 1
ATOM 2046 N N . GLU A 1 265 ? -3.897 -5.111 0.395 1.00 96.38 265 GLU A N 1
ATOM 2047 C CA . GLU A 1 265 ? -2.473 -5.456 0.273 1.00 96.38 265 GLU A CA 1
ATOM 2048 C C . GLU A 1 265 ? -2.032 -5.563 -1.199 1.00 96.38 265 GLU A C 1
ATOM 2050 O O . GLU A 1 265 ? -0.919 -5.160 -1.557 1.00 96.38 265 GLU A O 1
ATOM 2055 N N . ILE A 1 266 ? -2.913 -6.060 -2.074 1.00 97.75 266 ILE A N 1
ATOM 2056 C CA . ILE A 1 266 ? -2.699 -6.044 -3.526 1.00 97.75 266 ILE A CA 1
ATOM 2057 C C . ILE A 1 266 ? -2.566 -4.601 -4.023 1.00 97.75 266 ILE A C 1
ATOM 2059 O O . ILE A 1 266 ? -1.563 -4.267 -4.659 1.00 97.75 266 ILE A O 1
ATOM 2063 N N . ALA A 1 267 ? -3.517 -3.729 -3.678 1.00 97.69 267 ALA A N 1
ATOM 2064 C CA . ALA A 1 267 ? -3.468 -2.319 -4.054 1.00 97.69 267 ALA A CA 1
ATOM 2065 C C . ALA A 1 267 ? -2.190 -1.640 -3.537 1.00 97.69 267 ALA A C 1
ATOM 2067 O O . ALA A 1 267 ? -1.502 -0.973 -4.304 1.00 97.69 267 ALA A O 1
ATOM 2068 N N . ALA A 1 268 ? -1.796 -1.884 -2.284 1.00 97.88 268 ALA A N 1
ATOM 2069 C CA . ALA A 1 268 ? -0.560 -1.353 -1.711 1.00 97.88 268 ALA A CA 1
ATOM 2070 C C . ALA A 1 268 ? 0.687 -1.800 -2.497 1.00 97.88 268 ALA A C 1
ATOM 2072 O O . ALA A 1 268 ? 1.593 -1.006 -2.754 1.00 97.88 268 ALA A O 1
ATOM 2073 N N . THR A 1 269 ? 0.728 -3.057 -2.939 1.00 98.25 269 THR A N 1
ATOM 2074 C CA . THR A 1 269 ? 1.826 -3.577 -3.769 1.00 98.25 269 THR A CA 1
ATOM 2075 C C . THR A 1 269 ? 1.854 -2.911 -5.151 1.00 98.25 269 THR A C 1
ATOM 2077 O O . THR A 1 269 ? 2.921 -2.524 -5.635 1.00 98.25 269 THR A O 1
ATOM 2080 N N . ARG A 1 270 ? 0.683 -2.720 -5.771 1.00 98.69 270 ARG A N 1
ATOM 2081 C CA . ARG A 1 270 ? 0.533 -2.021 -7.058 1.00 98.69 270 ARG A CA 1
ATOM 2082 C C . ARG A 1 270 ? 0.915 -0.545 -6.966 1.00 98.69 270 ARG A C 1
ATOM 2084 O O . ARG A 1 270 ? 1.568 -0.039 -7.876 1.00 98.69 270 ARG A O 1
ATOM 2091 N N . VAL A 1 271 ? 0.589 0.123 -5.858 1.00 98.62 271 VAL A N 1
ATOM 2092 C CA . VAL A 1 271 ? 1.046 1.488 -5.552 1.00 98.62 271 VAL A CA 1
ATOM 2093 C C . VAL A 1 271 ? 2.567 1.532 -5.434 1.00 98.62 271 VAL A C 1
ATOM 2095 O O . VAL A 1 271 ? 3.200 2.412 -6.014 1.00 98.62 271 VAL A O 1
ATOM 2098 N N . GLY A 1 272 ? 3.169 0.565 -4.733 1.00 98.44 272 GLY A N 1
ATOM 2099 C CA . GLY A 1 272 ? 4.624 0.439 -4.660 1.00 98.44 272 GLY A CA 1
ATOM 2100 C C . GLY A 1 272 ? 5.261 0.353 -6.051 1.00 98.44 272 GLY A C 1
ATOM 2101 O O . GLY A 1 272 ? 6.190 1.100 -6.348 1.00 98.44 272 GLY A O 1
ATOM 2102 N N . LEU A 1 273 ? 4.727 -0.498 -6.934 1.00 98.75 273 LEU A N 1
ATOM 2103 C CA . LEU A 1 273 ? 5.192 -0.602 -8.322 1.00 98.75 273 LEU A CA 1
ATOM 2104 C C . LEU A 1 273 ? 4.964 0.689 -9.126 1.00 98.75 273 LEU A C 1
ATOM 2106 O O . LEU A 1 273 ? 5.783 1.045 -9.972 1.00 98.75 273 LEU A O 1
ATOM 2110 N N . LEU A 1 274 ? 3.851 1.386 -8.904 1.00 98.62 274 LEU A N 1
ATOM 2111 C CA . LEU A 1 274 ? 3.568 2.652 -9.578 1.00 98.62 274 LEU A CA 1
ATOM 2112 C C . LEU A 1 274 ? 4.600 3.721 -9.219 1.00 98.62 274 LEU A C 1
ATOM 2114 O O . LEU A 1 274 ? 5.072 4.421 -10.110 1.00 98.62 274 LEU A O 1
ATOM 2118 N N . LEU A 1 275 ? 4.985 3.810 -7.943 1.00 98.50 275 LEU A N 1
ATOM 2119 C CA . LEU A 1 275 ? 5.977 4.782 -7.490 1.00 98.50 275 LEU A CA 1
ATOM 2120 C C . LEU A 1 275 ? 7.417 4.379 -7.826 1.00 98.50 275 LEU A C 1
ATOM 2122 O O . LEU A 1 275 ? 8.229 5.255 -8.117 1.00 98.50 275 LEU A O 1
ATOM 2126 N N . SER A 1 276 ? 7.756 3.087 -7.794 1.00 98.06 276 SER A N 1
ATOM 2127 C CA . SER A 1 276 ? 9.097 2.636 -8.189 1.00 98.06 276 SER A CA 1
ATOM 2128 C C . SER A 1 276 ? 9.305 2.677 -9.698 1.00 98.06 276 SER A C 1
ATOM 2130 O O . SER A 1 276 ? 10.423 2.907 -10.151 1.00 98.06 276 SER A O 1
ATOM 2132 N N . GLY A 1 277 ? 8.243 2.434 -10.471 1.00 97.38 277 GLY A N 1
ATOM 2133 C CA . GLY A 1 277 ? 8.286 2.322 -11.926 1.00 97.38 277 GLY A CA 1
ATOM 2134 C C . GLY A 1 277 ? 9.077 1.124 -12.444 1.00 97.38 277 GLY A C 1
ATOM 2135 O O . GLY A 1 277 ? 9.362 1.081 -13.636 1.00 97.38 277 GLY A O 1
ATOM 2136 N N . ASP A 1 278 ? 9.450 0.187 -11.569 1.00 97.38 278 ASP A N 1
ATOM 2137 C CA . ASP A 1 278 ? 10.373 -0.898 -11.890 1.00 97.38 278 ASP A CA 1
ATOM 2138 C C . ASP A 1 278 ? 9.937 -2.221 -11.248 1.00 97.38 278 ASP A C 1
ATOM 2140 O O . ASP A 1 278 ? 9.977 -2.400 -10.024 1.00 97.38 278 ASP A O 1
ATOM 2144 N N . LEU A 1 279 ? 9.515 -3.155 -12.102 1.00 98.00 279 LEU A N 1
ATOM 2145 C CA . LEU A 1 279 ? 9.019 -4.471 -11.706 1.00 98.00 279 LEU A CA 1
ATOM 2146 C C . LEU A 1 279 ? 10.127 -5.380 -11.139 1.00 98.00 279 LEU A C 1
ATOM 2148 O O . LEU A 1 279 ? 9.891 -5.977 -10.087 1.00 98.00 279 LEU A O 1
ATOM 2152 N N . PRO A 1 280 ? 11.340 -5.457 -11.726 1.00 98.06 280 PRO A N 1
ATOM 2153 C CA . PRO A 1 280 ? 12.485 -6.107 -11.090 1.00 98.06 280 PRO A CA 1
ATOM 2154 C C . PRO A 1 280 ? 12.766 -5.624 -9.659 1.00 98.06 280 PRO A C 1
ATOM 2156 O O . PRO A 1 280 ? 12.921 -6.458 -8.762 1.00 98.06 280 PRO A O 1
ATOM 2159 N N . THR A 1 281 ? 12.757 -4.308 -9.401 1.00 97.75 281 THR A N 1
ATOM 2160 C CA . THR A 1 281 ? 12.888 -3.753 -8.038 1.00 97.75 281 THR A CA 1
ATOM 2161 C C . THR A 1 281 ? 11.763 -4.221 -7.117 1.00 97.75 281 THR A C 1
ATOM 2163 O O . THR A 1 281 ? 12.034 -4.671 -6.000 1.00 97.75 281 THR A O 1
ATOM 2166 N N . ALA A 1 282 ? 10.507 -4.159 -7.571 1.00 98.12 282 ALA A N 1
ATOM 2167 C CA . ALA A 1 282 ? 9.366 -4.641 -6.792 1.00 98.12 282 ALA A CA 1
ATOM 2168 C C . ALA A 1 282 ? 9.510 -6.131 -6.435 1.00 98.12 282 ALA A C 1
ATOM 2170 O O . ALA A 1 282 ? 9.363 -6.512 -5.272 1.00 98.12 282 ALA A O 1
ATOM 2171 N N . GLY A 1 283 ? 9.876 -6.963 -7.414 1.00 97.94 283 GLY A N 1
ATOM 2172 C CA . GLY A 1 283 ? 10.104 -8.393 -7.230 1.00 97.94 283 GLY A CA 1
ATOM 2173 C C . GLY A 1 283 ? 11.236 -8.694 -6.246 1.00 97.94 283 GLY A C 1
ATOM 2174 O O . GLY A 1 283 ? 11.063 -9.523 -5.354 1.00 97.94 283 GLY A O 1
ATOM 2175 N N . LYS A 1 284 ? 12.362 -7.971 -6.335 1.00 97.25 284 LYS A N 1
ATOM 2176 C CA . LYS A 1 284 ? 13.484 -8.082 -5.384 1.00 97.25 284 LYS A CA 1
ATOM 2177 C C . LYS A 1 284 ? 13.043 -7.785 -3.950 1.00 97.25 284 LYS A C 1
ATOM 2179 O O . LYS A 1 284 ? 13.400 -8.521 -3.032 1.00 97.25 284 LYS A O 1
ATOM 2184 N N . LEU A 1 285 ? 12.273 -6.716 -3.746 1.00 96.88 285 LEU A N 1
ATOM 2185 C CA . LEU A 1 285 ? 11.795 -6.340 -2.416 1.00 96.88 285 LEU A CA 1
ATOM 2186 C C . LEU A 1 285 ? 10.790 -7.356 -1.870 1.00 96.88 285 LEU A C 1
ATOM 2188 O O . LEU A 1 285 ? 10.934 -7.784 -0.724 1.00 96.88 285 LEU A O 1
ATOM 2192 N N . LEU A 1 286 ? 9.830 -7.794 -2.692 1.00 96.81 286 LEU A N 1
ATOM 2193 C CA . LEU A 1 286 ? 8.849 -8.811 -2.310 1.00 96.81 286 LEU A CA 1
ATOM 2194 C C . LEU A 1 286 ? 9.501 -10.157 -1.982 1.00 96.81 286 LEU A C 1
ATOM 2196 O O . LEU A 1 286 ? 9.085 -10.793 -1.022 1.00 96.81 286 LEU A O 1
ATOM 2200 N N . ALA A 1 287 ? 10.549 -10.568 -2.702 1.00 95.38 287 ALA A N 1
ATOM 2201 C CA . ALA A 1 287 ? 11.260 -11.822 -2.435 1.00 95.38 287 ALA A CA 1
ATOM 2202 C C . ALA A 1 287 ? 11.858 -11.896 -1.017 1.00 95.38 287 ALA A C 1
ATOM 2204 O O . ALA A 1 287 ? 12.027 -12.984 -0.473 1.00 95.38 287 ALA A O 1
ATOM 2205 N N . THR A 1 288 ? 12.150 -10.743 -0.408 1.00 92.31 288 THR A N 1
ATOM 2206 C CA . THR A 1 288 ? 12.651 -10.641 0.975 1.00 92.31 288 THR A CA 1
ATOM 2207 C C . THR A 1 288 ? 11.571 -10.260 1.992 1.00 92.31 288 THR A C 1
ATOM 2209 O O . THR A 1 288 ? 11.851 -10.178 3.188 1.00 92.31 288 THR A O 1
ATOM 2212 N N . ASP A 1 289 ? 10.335 -10.015 1.545 1.00 91.62 289 ASP A N 1
ATOM 2213 C CA . ASP A 1 289 ? 9.230 -9.608 2.409 1.00 91.62 289 ASP A CA 1
ATOM 2214 C C . ASP A 1 289 ? 8.550 -10.831 3.039 1.00 91.62 289 ASP A C 1
ATOM 2216 O O . ASP A 1 289 ? 7.727 -11.511 2.424 1.00 91.62 289 ASP A O 1
ATOM 2220 N N . VAL A 1 290 ? 8.875 -11.074 4.307 1.00 90.06 290 VAL A N 1
ATOM 2221 C CA . VAL A 1 290 ? 8.321 -12.175 5.108 1.00 90.06 290 VAL A CA 1
ATOM 2222 C C . VAL A 1 290 ? 6.913 -11.902 5.648 1.00 90.06 290 VAL A C 1
ATOM 2224 O O . VAL A 1 290 ? 6.339 -12.768 6.305 1.00 90.06 290 VAL A O 1
ATOM 2227 N N . ARG A 1 291 ? 6.343 -10.711 5.414 1.00 87.56 291 ARG A N 1
ATOM 2228 C CA . ARG A 1 291 ? 5.004 -10.373 5.915 1.00 87.56 291 ARG A CA 1
ATOM 2229 C C . ARG A 1 291 ? 3.939 -11.209 5.208 1.00 87.56 291 ARG A C 1
ATOM 2231 O O . ARG A 1 291 ? 3.932 -11.320 3.981 1.00 87.56 291 ARG A O 1
ATOM 2238 N N . GLU A 1 292 ? 3.021 -11.749 6.002 1.00 92.00 292 GLU A N 1
ATOM 2239 C CA . GLU A 1 292 ? 1.815 -12.430 5.538 1.00 92.00 292 GLU A CA 1
ATOM 2240 C C . GLU A 1 292 ? 0.595 -11.598 5.949 1.00 92.00 292 GLU A C 1
ATOM 2242 O O . GLU A 1 292 ? 0.382 -11.345 7.135 1.00 92.00 292 GLU A O 1
ATOM 2247 N N . VAL A 1 293 ? -0.204 -11.160 4.973 1.00 92.06 293 VAL A N 1
ATOM 2248 C CA . VAL A 1 293 ? -1.372 -10.296 5.212 1.00 92.06 293 VAL A CA 1
ATOM 2249 C C . VAL A 1 293 ? -2.628 -11.040 4.789 1.00 92.06 293 VAL A C 1
ATOM 2251 O O . VAL A 1 293 ? -2.817 -11.344 3.614 1.00 92.06 293 VAL A O 1
ATOM 2254 N N . ALA A 1 294 ? -3.477 -11.399 5.755 1.00 93.06 294 ALA A N 1
ATOM 2255 C CA . ALA A 1 294 ? -4.678 -12.208 5.515 1.00 93.06 294 ALA A CA 1
ATOM 2256 C C . ALA A 1 294 ? -4.401 -13.503 4.706 1.00 93.06 294 ALA A C 1
ATOM 2258 O O . ALA A 1 294 ? -5.232 -13.963 3.917 1.00 93.06 294 ALA A O 1
ATOM 2259 N N . GLY A 1 295 ? -3.223 -14.106 4.890 1.00 92.94 295 GLY A N 1
ATOM 2260 C CA . GLY A 1 295 ? -2.782 -15.296 4.161 1.00 92.94 295 GLY A CA 1
ATOM 2261 C C . GLY A 1 295 ? -2.184 -15.037 2.775 1.00 92.94 295 GLY A C 1
ATOM 2262 O O . GLY A 1 295 ? -1.858 -16.006 2.099 1.00 92.94 295 GLY A O 1
ATOM 2263 N N . LEU A 1 296 ? -2.052 -13.780 2.328 1.00 94.69 296 LEU A N 1
ATOM 2264 C CA . LEU A 1 296 ? -1.260 -13.445 1.141 1.00 94.69 296 LEU A CA 1
ATOM 2265 C C . LEU A 1 296 ? 0.219 -13.411 1.493 1.00 94.69 296 LEU A C 1
ATOM 2267 O O . LEU A 1 296 ? 0.638 -12.662 2.379 1.00 94.69 296 LEU A O 1
ATOM 2271 N N . ARG A 1 297 ? 1.010 -14.175 0.743 1.00 96.31 297 ARG A N 1
ATOM 2272 C CA . ARG A 1 297 ? 2.472 -14.186 0.840 1.00 96.31 297 ARG A CA 1
ATOM 2273 C C . ARG A 1 297 ? 3.098 -13.355 -0.271 1.00 96.31 297 ARG A C 1
ATOM 2275 O O . ARG A 1 297 ? 2.426 -12.867 -1.179 1.00 96.31 297 ARG A O 1
ATOM 2282 N N . ALA A 1 298 ? 4.419 -13.194 -0.219 1.00 95.75 298 ALA A N 1
ATOM 2283 C CA . ALA A 1 298 ? 5.190 -12.549 -1.286 1.00 95.75 298 ALA A CA 1
ATOM 2284 C C . ALA A 1 298 ? 4.881 -13.125 -2.680 1.00 95.75 298 ALA A C 1
ATOM 2286 O O . ALA A 1 298 ? 4.655 -12.371 -3.623 1.00 95.75 298 ALA A O 1
ATOM 2287 N N . ALA A 1 299 ? 4.790 -14.454 -2.795 1.00 95.50 299 ALA A N 1
ATOM 2288 C CA . ALA A 1 299 ? 4.492 -15.125 -4.059 1.00 95.50 299 ALA A CA 1
ATOM 2289 C C . ALA A 1 299 ? 3.095 -14.787 -4.609 1.00 95.50 299 ALA A C 1
ATOM 2291 O O . ALA A 1 299 ? 2.933 -14.656 -5.820 1.00 95.50 299 ALA A O 1
ATOM 2292 N N . ASP A 1 300 ? 2.092 -14.621 -3.744 1.00 96.75 300 ASP A N 1
ATOM 2293 C CA . ASP A 1 300 ? 0.732 -14.268 -4.167 1.00 96.75 300 ASP A CA 1
ATOM 2294 C C . ASP A 1 300 ? 0.663 -12.817 -4.642 1.00 96.75 300 ASP A C 1
ATOM 2296 O O . ASP A 1 300 ? 0.084 -12.532 -5.688 1.00 96.75 300 ASP A O 1
ATOM 2300 N N . ARG A 1 301 ? 1.347 -11.915 -3.928 1.00 97.38 301 ARG A N 1
ATOM 2301 C CA . ARG A 1 301 ? 1.499 -10.510 -4.328 1.00 97.38 301 ARG A CA 1
ATOM 2302 C C . ARG A 1 301 ? 2.212 -10.390 -5.672 1.00 97.38 301 ARG A C 1
ATOM 2304 O O . ARG A 1 301 ? 1.745 -9.669 -6.544 1.00 97.38 301 ARG A O 1
ATOM 2311 N N . MET A 1 302 ? 3.280 -11.157 -5.889 1.00 96.88 302 MET A N 1
ATOM 2312 C CA . MET A 1 302 ? 3.980 -11.177 -7.177 1.00 96.88 302 MET A CA 1
ATOM 2313 C C . MET A 1 302 ? 3.115 -11.755 -8.309 1.00 96.88 302 MET A C 1
ATOM 2315 O O . MET A 1 302 ? 3.169 -11.284 -9.445 1.00 96.88 302 MET A O 1
ATOM 2319 N N . ARG A 1 303 ? 2.283 -12.762 -8.004 1.00 96.25 303 ARG A N 1
ATOM 2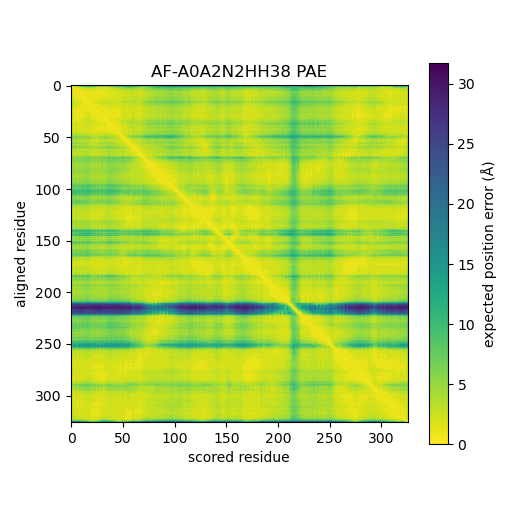320 C CA . ARG A 1 303 ? 1.355 -13.376 -8.965 1.00 96.25 303 ARG A CA 1
ATOM 2321 C C . ARG A 1 303 ? 0.324 -12.382 -9.495 1.00 96.25 303 ARG A C 1
ATOM 2323 O O . ARG A 1 303 ? -0.018 -12.480 -10.672 1.00 96.25 303 ARG A O 1
ATOM 2330 N N . ASP A 1 304 ? -0.143 -11.467 -8.647 1.00 96.81 304 ASP A N 1
ATOM 2331 C CA . ASP A 1 304 ? -0.991 -10.337 -9.042 1.00 96.81 304 ASP A CA 1
ATOM 2332 C C . ASP A 1 304 ? -0.194 -9.248 -9.779 1.00 96.81 304 ASP A C 1
ATOM 2334 O O . ASP A 1 304 ? -0.606 -8.774 -10.839 1.00 96.81 304 ASP A O 1
ATOM 2338 N N . LEU A 1 305 ? 0.979 -8.892 -9.252 1.00 97.50 305 LEU A N 1
ATOM 2339 C CA . LEU A 1 305 ? 1.744 -7.746 -9.731 1.00 97.50 305 LEU A CA 1
ATOM 2340 C C . LEU A 1 305 ? 2.257 -7.920 -11.168 1.00 97.50 305 LEU A C 1
ATOM 2342 O O . LEU A 1 305 ? 2.258 -6.962 -11.936 1.00 97.50 305 LEU A O 1
ATOM 2346 N N . MET A 1 306 ? 2.658 -9.139 -11.545 1.00 96.88 306 MET A N 1
ATOM 2347 C CA . MET A 1 306 ? 3.163 -9.468 -12.887 1.00 96.88 306 MET A CA 1
ATOM 2348 C C . MET A 1 306 ? 2.187 -9.099 -14.023 1.00 96.88 306 MET A C 1
ATOM 2350 O O . MET A 1 306 ? 2.557 -8.303 -14.886 1.00 96.88 306 MET A O 1
ATOM 2354 N N . PRO A 1 307 ? 0.946 -9.632 -14.069 1.00 96.44 307 PRO A N 1
ATOM 2355 C CA . PRO A 1 307 ? -0.011 -9.252 -15.104 1.00 96.44 307 PRO A CA 1
ATOM 2356 C C . PRO A 1 307 ? -0.462 -7.791 -14.980 1.00 96.44 307 PRO A C 1
ATOM 2358 O O . PRO A 1 307 ? -0.712 -7.154 -16.002 1.00 96.44 307 PRO A O 1
ATOM 2361 N N . TYR A 1 308 ? -0.533 -7.238 -13.763 1.00 98.06 308 TYR A N 1
ATOM 2362 C CA . TYR A 1 308 ? -0.862 -5.826 -13.567 1.00 98.06 308 TYR A CA 1
ATOM 2363 C C . TYR A 1 308 ? 0.183 -4.896 -14.205 1.00 98.06 308 TYR A C 1
ATOM 2365 O O . TYR A 1 308 ? -0.192 -3.931 -14.869 1.00 98.06 308 TYR A O 1
ATOM 2373 N N . ALA A 1 309 ? 1.474 -5.215 -14.092 1.00 97.81 309 ALA A N 1
ATOM 2374 C CA . ALA A 1 309 ? 2.573 -4.399 -14.611 1.00 97.81 309 ALA A CA 1
ATOM 2375 C C . ALA A 1 309 ? 2.566 -4.203 -16.137 1.00 97.81 309 ALA A C 1
ATOM 2377 O O . ALA A 1 309 ? 3.204 -3.279 -16.624 1.00 97.81 309 ALA A O 1
ATOM 2378 N N . VAL A 1 310 ? 1.851 -5.045 -16.890 1.00 97.38 310 VAL A N 1
ATOM 2379 C CA . VAL A 1 310 ? 1.688 -4.932 -18.356 1.00 97.38 310 VAL A CA 1
ATOM 2380 C C . VAL A 1 310 ? 0.242 -4.626 -18.771 1.00 97.38 310 VAL A C 1
ATOM 2382 O O . VAL A 1 310 ? -0.127 -4.737 -19.946 1.00 97.38 310 VAL A O 1
ATOM 2385 N N . SER A 1 311 ? -0.601 -4.282 -17.797 1.00 97.31 311 SER A N 1
ATOM 2386 C CA . SER A 1 311 ? -2.030 -4.051 -17.980 1.00 97.31 311 SER A CA 1
ATOM 2387 C C . SER A 1 311 ? -2.339 -2.628 -18.455 1.00 97.31 311 SER A C 1
ATOM 2389 O O . SER A 1 311 ? -1.556 -1.692 -18.285 1.00 97.31 311 SER A O 1
ATOM 2391 N N . SER A 1 312 ? -3.529 -2.444 -19.033 1.00 96.81 312 SER A N 1
ATOM 2392 C CA . SER A 1 312 ? -4.012 -1.108 -19.390 1.00 96.81 312 SER A CA 1
ATOM 2393 C C . SER A 1 312 ? -4.188 -0.173 -18.183 1.00 96.81 312 SER A C 1
ATOM 2395 O O . SER A 1 312 ? -3.724 0.958 -18.309 1.00 96.81 312 SER A O 1
ATOM 2397 N N . PRO A 1 313 ? -4.771 -0.599 -17.040 1.00 97.12 313 PRO A N 1
ATOM 2398 C CA . PRO A 1 313 ? -4.829 0.208 -15.815 1.00 97.12 313 PRO A CA 1
ATOM 2399 C C . PRO A 1 313 ? -3.477 0.798 -15.401 1.00 97.12 313 PRO A C 1
ATOM 2401 O O . PRO A 1 313 ? -3.345 2.010 -15.236 1.00 97.12 313 PRO A O 1
ATOM 2404 N N . TYR A 1 314 ? -2.434 -0.036 -15.332 1.00 98.06 314 TYR A N 1
ATOM 2405 C CA . TYR A 1 314 ? -1.101 0.417 -14.932 1.00 98.06 314 TYR A CA 1
ATOM 2406 C C . TYR A 1 314 ? -0.504 1.432 -15.915 1.00 98.06 314 TYR A C 1
ATOM 2408 O O . TYR A 1 314 ? -0.003 2.479 -15.503 1.00 98.06 314 TYR A O 1
ATOM 2416 N N . ALA A 1 315 ? -0.611 1.163 -17.219 1.00 97.62 315 ALA A N 1
ATOM 2417 C CA . ALA A 1 315 ? -0.152 2.095 -18.245 1.00 97.62 315 ALA A CA 1
ATOM 2418 C C . ALA A 1 315 ? -0.910 3.435 -18.197 1.00 97.62 315 ALA A C 1
ATOM 2420 O O . ALA A 1 315 ? -0.295 4.490 -18.327 1.00 97.62 315 ALA A O 1
ATOM 2421 N N . SER A 1 316 ? -2.226 3.412 -17.962 1.00 97.25 316 SER A N 1
ATOM 2422 C CA . SER A 1 316 ? -3.037 4.628 -17.820 1.00 97.25 316 SER A CA 1
ATOM 2423 C C . SER A 1 316 ? -2.600 5.471 -16.620 1.00 97.25 316 SER A C 1
ATOM 2425 O O . SER A 1 316 ? -2.480 6.689 -16.743 1.00 97.25 316 SER A O 1
ATOM 2427 N N . LEU A 1 317 ? -2.307 4.839 -15.479 1.00 98.19 317 LEU A N 1
ATOM 2428 C CA . LEU A 1 317 ? -1.815 5.537 -14.287 1.00 98.19 317 LEU A CA 1
ATOM 2429 C C . LEU A 1 317 ? -0.418 6.135 -14.499 1.00 98.19 317 LEU A C 1
ATOM 2431 O O . LEU A 1 317 ? -0.158 7.261 -14.076 1.00 98.19 317 LEU A O 1
ATOM 2435 N N . ARG A 1 318 ? 0.478 5.429 -15.197 1.00 97.88 318 ARG A N 1
ATOM 2436 C CA . ARG A 1 318 ? 1.802 5.970 -15.552 1.00 97.88 318 ARG A CA 1
ATOM 2437 C C . ARG A 1 318 ? 1.706 7.174 -16.485 1.00 97.88 318 ARG A C 1
ATOM 2439 O O . ARG A 1 318 ? 2.364 8.182 -16.231 1.00 97.88 318 ARG A O 1
ATOM 2446 N N . ALA A 1 319 ? 0.848 7.105 -17.501 1.00 97.25 319 ALA A N 1
ATOM 2447 C CA . ALA A 1 319 ? 0.567 8.230 -18.391 1.00 97.25 319 ALA A CA 1
ATOM 2448 C C . ALA A 1 319 ? -0.021 9.424 -17.626 1.00 97.25 319 ALA A C 1
ATOM 2450 O O . ALA A 1 319 ? 0.447 10.552 -17.768 1.00 97.25 319 ALA A O 1
ATOM 2451 N N . LYS A 1 320 ? -0.990 9.175 -16.735 1.00 96.75 320 LYS A N 1
ATOM 2452 C CA . LYS A 1 320 ? -1.582 10.191 -15.854 1.00 96.75 320 LYS A CA 1
ATOM 2453 C C . LYS A 1 320 ? -0.522 10.909 -15.019 1.00 96.75 320 LYS A C 1
ATOM 2455 O O . LYS A 1 320 ? -0.563 12.135 -14.928 1.00 96.75 320 LYS A O 1
ATOM 2460 N N . LEU A 1 321 ? 0.419 10.168 -14.434 1.00 97.69 321 LEU A N 1
ATOM 2461 C CA . LEU A 1 321 ? 1.527 10.723 -13.650 1.00 97.69 321 LEU A CA 1
ATOM 2462 C C . LEU A 1 321 ? 2.625 11.370 -14.515 1.00 97.69 321 LEU A C 1
ATOM 2464 O O . LEU A 1 321 ? 3.484 12.068 -13.975 1.00 97.69 321 LEU A O 1
ATOM 2468 N N . GLY A 1 322 ? 2.608 11.168 -15.836 1.00 97.06 322 GLY A N 1
ATOM 2469 C CA . GLY A 1 322 ? 3.633 11.656 -16.760 1.00 97.06 322 GLY A CA 1
ATOM 2470 C C . GLY A 1 322 ? 4.985 10.969 -16.565 1.00 97.06 322 GLY A C 1
ATOM 2471 O O . GLY A 1 322 ? 6.019 11.623 -16.661 1.00 97.06 322 GLY A O 1
ATOM 2472 N N . VAL A 1 323 ? 4.978 9.674 -16.233 1.00 96.81 323 VAL A N 1
ATOM 2473 C CA . VAL A 1 323 ? 6.184 8.875 -15.932 1.00 96.81 323 VAL A CA 1
ATOM 2474 C C . VAL A 1 323 ? 6.445 7.772 -16.961 1.00 96.81 323 VAL A C 1
ATOM 2476 O O . VAL A 1 323 ? 7.131 6.793 -16.666 1.00 96.81 323 VAL A O 1
ATOM 2479 N N . GLU A 1 324 ? 5.867 7.909 -18.153 1.00 95.06 324 GLU A N 1
ATOM 2480 C CA . GLU A 1 324 ? 6.053 6.980 -19.268 1.00 95.06 324 GLU A CA 1
ATOM 2481 C C . GLU A 1 324 ? 7.512 6.952 -19.754 1.00 95.06 324 GLU A C 1
ATOM 2483 O O . GLU A 1 324 ? 8.184 7.984 -19.796 1.00 95.06 324 GLU A O 1
ATOM 2488 N N . ALA A 1 325 ? 7.999 5.775 -20.150 1.00 87.44 325 ALA A N 1
ATOM 2489 C CA . ALA A 1 325 ? 9.262 5.648 -20.870 1.00 87.44 325 ALA A CA 1
ATOM 2490 C C . ALA A 1 325 ? 9.118 6.224 -22.293 1.00 87.44 325 ALA A C 1
ATOM 2492 O O . ALA A 1 325 ? 8.152 5.900 -22.993 1.00 87.44 325 ALA A O 1
ATOM 2493 N N . MET A 1 326 ? 10.065 7.085 -22.689 1.00 72.31 326 MET A N 1
ATOM 2494 C CA . MET A 1 326 ? 10.041 7.862 -23.940 1.00 72.31 326 MET A CA 1
ATOM 2495 C C . MET A 1 326 ? 10.866 7.250 -25.066 1.00 72.31 326 MET A C 1
ATOM 2497 O O . MET A 1 326 ? 12.106 7.196 -24.936 1.00 72.31 326 MET A O 1
#

Foldseek 3Di:
DLPLVVLVVQLVVCVVVVVLLLNLLSLLLCVLSVNHDPVSVVSVVVFQPQVFFDFPAADDPVLLVLLFDPLAQPLLLLLCLLLVVLLLVLLQVVCVVVVNADDDDPVFWDDLVPDPQLLSVLLVVLCRRHVFPRWTEGEDQPDPDQKAFGSHPTTYIYGYPVRRDDDGNLLSQLVSQLRSLCRPSSNVSCNSQVDPVSVVLLLVLLLLVLDPPSPDDNDPVCVSVNVSSVVVHDPVSSVSNNVSVVVCVVVVHDDDPLSNQVRSSLSSLLSSCLRSVGLSSSLVVLVPDQDAGSNDHSVNSNVSNSVSSSDPSSVVSCVNRVRGGD

Sequence (326 aa):
PTRVETYHALFRMYTRVKKHDRAFQACAALVHLGDADLDEQMLYQQYRPEAGLRPTSALDEKDWAELYPLEHDANVRAVLEVIGPTAIAYRVAQLETSGKLPVLTAKTRQDPETSTVSAVRSLRWGSQVLRVPLPEIHVLPDLASGISAIQAQQPAIAVGKAVLSGRSVAELAFLVGRDLTYFRPEHRMLIYFPSMPELTALVTTAIRMALPGSAGAASLRDRALAEALEKGLDATGWERVRTAVQRVESSGSTIDLRGYVRSLEIAATRVGLLLSGDLPTAGKLLATDVREVAGLRAADRMRDLMPYAVSSPYASLRAKLGVEAM

Solvent-accessible surface area (backbone atoms only — not comparable to full-atom values): 17640 Å² total; per-residue (Å²): 113,86,59,62,70,57,38,55,50,47,23,57,48,23,56,76,72,68,35,53,37,57,20,41,34,19,25,30,51,28,51,57,71,72,69,46,52,72,68,40,45,52,51,27,67,74,57,55,42,74,88,32,68,67,64,80,44,57,51,55,82,72,59,53,61,63,43,41,52,92,76,48,48,66,46,62,42,54,38,45,46,65,51,28,66,45,53,48,52,50,49,43,54,51,28,51,77,68,70,66,44,68,89,82,52,80,87,36,47,55,55,62,87,76,50,84,51,64,52,51,40,39,42,51,53,39,22,57,39,59,62,32,74,73,51,48,41,29,57,38,69,87,38,84,55,38,71,41,80,45,63,49,94,59,64,28,34,36,38,8,48,70,46,72,54,98,63,52,54,26,53,43,28,21,53,34,27,27,62,50,46,42,55,34,76,68,40,35,53,48,67,70,37,71,45,70,70,55,41,49,52,52,53,52,49,53,52,36,73,46,42,89,88,54,82,82,76,76,51,83,85,45,44,68,57,48,55,46,47,60,75,63,44,54,75,69,47,42,48,54,40,31,53,33,52,52,53,38,57,75,68,76,50,77,92,54,66,53,54,37,53,37,26,52,56,47,19,15,52,47,38,8,36,64,47,14,66,34,56,44,57,46,50,58,54,36,77,71,42,83,65,65,51,79,82,40,40,35,69,55,48,48,53,53,45,52,54,42,58,64,29,69,58,48,53,52,52,32,53,65,24,56,57,59,47,128

Secondary structure (DSSP, 8-state):
---HHHHHHHHHHHHHTT-HHHHHHHHHHHHHHT---HHHHHHHHHHS-TT----SS---TTGGGGTS-TT--HHHHHHHHHHHHHHHHHHHHHHHHTT-S----TTTEE-TTT---HHHHHHHHHHHHHT---PEEEE-TT-SSSEEEE--SS-EEEE-GGGTSS--HHHHHHHHHHHHHTTSTTTTHHHHS-SHHHHHHHHHHHHHHHSTT-TT---HHHHHHHHHHHHH--HHHHHHHHHHHHHHHHTT----HHHHHHHHHHHHHHHHHHHH--HHHHHHHHHT----BTTB-HHHHHHHHHHHTTSHHHHHHHHHHT----

Mean predicted aligned error: 4.41 Å

pLDDT: mean 92.9, std 7.69, range [49.59, 98.75]

Radius of gyration: 21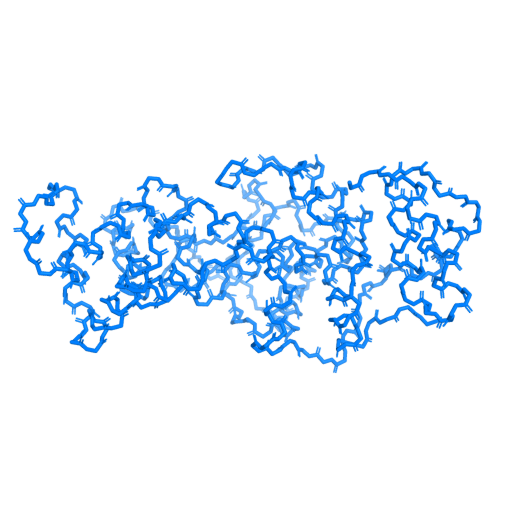.35 Å; Cα contacts (8 Å, |Δi|>4): 487; chains: 1; bounding box: 55×37×63 Å

Nearest PDB structures (foldseek):
  8wag-assembly1_A  TM=1.599E-01  e=9.616E+00  Arabidopsis thaliana